Protein AF-A0A401MUW9-F1 (afdb_monomer_lite)

Structure (mmCIF, N/CA/C/O backbone):
data_AF-A0A401MUW9-F1
#
_entry.id   AF-A0A401MUW9-F1
#
loop_
_atom_site.group_PDB
_atom_site.id
_atom_site.type_symbol
_atom_site.label_atom_id
_atom_site.label_alt_id
_atom_site.label_comp_id
_atom_site.label_asym_id
_atom_site.label_entity_id
_atom_site.label_seq_id
_atom_site.pdbx_PDB_ins_code
_atom_site.Cartn_x
_atom_site.Cartn_y
_atom_site.Cartn_z
_atom_site.occupancy
_atom_site.B_iso_or_equiv
_atom_site.auth_seq_id
_atom_site.auth_comp_id
_atom_site.auth_asym_id
_atom_site.auth_atom_id
_atom_site.pdbx_PDB_model_num
ATOM 1 N N . MET A 1 1 ? -13.213 27.080 15.015 1.00 78.12 1 MET A N 1
ATOM 2 C CA . MET A 1 1 ? -12.279 27.519 13.947 1.00 78.12 1 MET A CA 1
ATOM 3 C C . MET A 1 1 ? -11.164 28.411 14.492 1.00 78.12 1 MET A C 1
ATOM 5 O O . MET A 1 1 ? -10.011 28.018 14.414 1.00 78.12 1 MET A O 1
ATOM 9 N N . PHE A 1 2 ? -11.459 29.564 15.092 1.00 91.19 2 PHE A N 1
ATOM 10 C CA . PHE A 1 2 ? -10.460 30.395 15.781 1.00 91.19 2 PHE A CA 1
ATOM 11 C C . PHE A 1 2 ? -10.644 30.287 17.308 1.00 91.19 2 PHE A C 1
ATOM 13 O O . PHE A 1 2 ? -11.798 30.222 17.733 1.00 91.19 2 PHE A O 1
ATOM 20 N N . PRO A 1 3 ? -9.576 30.243 18.133 1.00 92.38 3 PRO A N 1
ATOM 21 C CA . PRO A 1 3 ? -8.149 30.275 17.774 1.00 92.38 3 PRO A CA 1
ATOM 22 C C . PRO A 1 3 ? -7.501 28.888 17.607 1.00 92.38 3 PRO A C 1
ATOM 24 O O . PRO A 1 3 ? -6.489 28.762 16.923 1.00 92.38 3 PRO A O 1
ATOM 27 N N . GLN A 1 4 ? -8.088 27.844 18.196 1.00 94.56 4 GLN A N 1
ATOM 28 C CA . GLN A 1 4 ? -7.437 26.539 18.355 1.00 94.56 4 GLN A CA 1
ATOM 29 C C . GLN A 1 4 ? -7.123 25.845 17.022 1.00 94.56 4 GLN A C 1
ATOM 31 O O . GLN A 1 4 ? -5.982 25.467 16.783 1.00 94.56 4 GLN A O 1
ATOM 36 N N . PHE A 1 5 ? -8.104 25.718 16.123 1.00 96.12 5 PHE A N 1
ATOM 37 C CA . PHE A 1 5 ? -7.905 24.996 14.860 1.00 96.12 5 PHE A CA 1
ATOM 38 C C . PHE A 1 5 ? -6.935 25.719 13.915 1.00 96.12 5 PHE A C 1
ATOM 40 O O . PHE A 1 5 ? -6.114 25.069 13.270 1.00 96.12 5 PHE A O 1
ATOM 47 N N . VAL A 1 6 ? -6.981 27.057 13.869 1.00 97.06 6 VAL A N 1
ATOM 48 C CA . VAL A 1 6 ? -6.007 27.866 13.116 1.00 97.06 6 VAL A CA 1
ATOM 49 C C . VAL A 1 6 ? -4.596 27.656 13.661 1.00 97.06 6 VAL A C 1
ATOM 51 O O . VAL A 1 6 ? -3.682 27.420 12.873 1.00 97.06 6 VAL A O 1
ATOM 54 N N . ALA A 1 7 ? -4.414 27.692 14.984 1.00 96.69 7 ALA A N 1
ATOM 55 C CA . ALA A 1 7 ? -3.114 27.450 15.603 1.00 96.69 7 ALA A CA 1
ATOM 56 C C . ALA A 1 7 ? -2.583 26.040 15.290 1.00 96.69 7 ALA A C 1
ATOM 58 O O . ALA A 1 7 ? -1.458 25.912 14.811 1.00 96.69 7 ALA A O 1
ATOM 59 N N . SER A 1 8 ? -3.398 24.993 15.471 1.00 96.56 8 SER A N 1
ATOM 60 C CA . SER A 1 8 ? -3.000 23.609 15.177 1.00 96.56 8 SER A CA 1
ATOM 61 C C . SER A 1 8 ? -2.688 23.384 13.695 1.00 96.56 8 SER A C 1
ATOM 63 O O . SER A 1 8 ? -1.662 22.791 13.372 1.00 96.56 8 SER A O 1
ATOM 65 N N . SER A 1 9 ? -3.525 23.895 12.787 1.00 97.12 9 SER A N 1
ATOM 66 C CA . SER A 1 9 ? -3.329 23.727 11.339 1.00 97.12 9 SER A CA 1
ATOM 67 C C . SER A 1 9 ? -2.109 24.495 10.835 1.00 97.12 9 SER A C 1
ATOM 69 O O . SER A 1 9 ? -1.348 23.982 10.019 1.00 97.12 9 SER A O 1
ATOM 71 N N . SER A 1 10 ? -1.883 25.708 11.350 1.00 97.06 10 SER A N 1
ATOM 72 C CA . SER A 1 10 ? -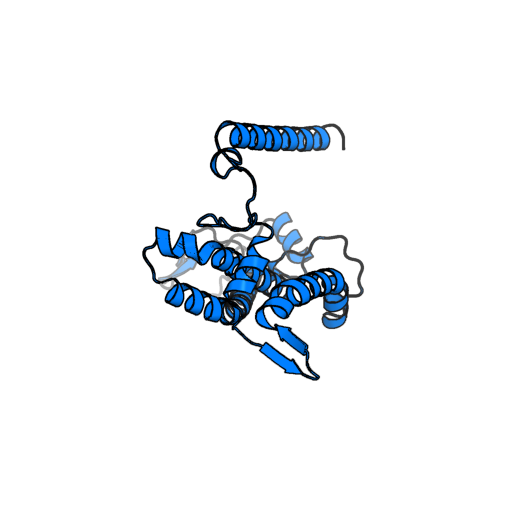0.703 26.509 10.997 1.00 97.06 10 SER A CA 1
ATOM 73 C C . SER A 1 10 ? 0.570 25.884 11.563 1.00 97.06 10 SER A C 1
ATOM 75 O O . SER A 1 10 ? 1.581 25.815 10.871 1.00 97.06 10 SER A O 1
ATOM 77 N N . GLY A 1 11 ? 0.517 25.370 12.797 1.00 97.50 11 GLY A N 1
ATOM 78 C CA . GLY A 1 11 ? 1.605 24.595 13.391 1.00 97.50 11 GLY A CA 1
ATOM 79 C C . GLY A 1 11 ? 1.963 23.376 12.541 1.00 97.50 11 GLY A C 1
ATOM 80 O O . GLY A 1 11 ? 3.127 23.208 12.185 1.00 97.50 11 GLY A O 1
ATOM 81 N N . LEU A 1 12 ? 0.967 22.578 12.137 1.00 97.88 12 LEU A N 1
ATOM 82 C CA . LEU A 1 12 ? 1.173 21.438 11.240 1.00 97.88 12 LEU A CA 1
ATOM 83 C C . LEU A 1 12 ? 1.783 21.868 9.899 1.00 97.88 12 LEU A C 1
ATOM 85 O O . LEU A 1 12 ? 2.725 21.232 9.432 1.00 97.88 12 LEU A O 1
ATOM 89 N N . PHE A 1 13 ? 1.304 22.965 9.307 1.00 98.38 13 PHE A N 1
ATOM 90 C CA . PHE A 1 13 ? 1.874 23.521 8.078 1.00 98.38 13 PHE A CA 1
ATOM 91 C C . PHE A 1 13 ? 3.366 23.843 8.230 1.00 98.38 13 PHE A C 1
ATOM 93 O O . PHE A 1 13 ? 4.168 23.412 7.403 1.00 98.38 13 PHE A O 1
ATOM 100 N N . PHE A 1 14 ? 3.761 24.551 9.294 1.00 98.56 14 PHE A N 1
ATOM 101 C CA . PHE A 1 14 ? 5.168 24.888 9.523 1.00 98.56 14 PHE A CA 1
ATOM 102 C C . PHE A 1 14 ? 6.029 23.661 9.822 1.00 98.56 14 PHE A C 1
ATOM 104 O O . PHE A 1 14 ? 7.182 23.622 9.399 1.00 98.56 14 PHE A O 1
ATOM 111 N N . ILE A 1 15 ? 5.479 22.644 10.492 1.00 98.56 15 ILE A N 1
ATOM 112 C CA . ILE A 1 15 ? 6.168 21.366 10.703 1.00 98.56 15 ILE A CA 1
ATOM 113 C C . ILE A 1 15 ? 6.426 20.679 9.358 1.00 98.56 15 ILE A C 1
ATOM 115 O O . ILE A 1 15 ? 7.570 20.333 9.068 1.00 98.56 15 ILE A O 1
ATOM 119 N N . VAL A 1 16 ? 5.403 20.527 8.508 1.00 98.50 16 VAL A N 1
ATOM 120 C CA . VAL A 1 16 ? 5.556 19.909 7.180 1.00 98.50 16 VAL A CA 1
ATOM 121 C C . VAL A 1 16 ? 6.541 20.709 6.325 1.00 98.50 16 VAL A C 1
ATOM 123 O O . VAL A 1 16 ? 7.458 20.129 5.748 1.00 98.50 16 VAL A O 1
ATOM 126 N N . LEU A 1 17 ? 6.418 22.039 6.292 1.00 98.56 17 LEU A N 1
ATOM 127 C CA . LEU A 1 17 ? 7.340 22.919 5.570 1.00 98.56 17 LEU A CA 1
ATOM 128 C C . LEU A 1 17 ? 8.781 22.772 6.073 1.00 98.56 17 LEU A C 1
ATOM 130 O O . LEU A 1 17 ? 9.705 22.681 5.266 1.00 98.56 17 LEU A O 1
ATOM 134 N N . GLY A 1 18 ? 8.976 22.743 7.391 1.00 98.50 18 GLY A N 1
ATOM 135 C CA . GLY A 1 18 ? 10.283 22.565 8.013 1.00 98.50 18 GLY A CA 1
ATOM 136 C C . GLY A 1 18 ? 10.916 21.229 7.630 1.00 98.50 18 GLY A C 1
ATOM 137 O O . GLY A 1 18 ? 12.068 21.204 7.201 1.00 98.50 18 GLY A O 1
ATOM 138 N N . VAL A 1 19 ? 10.150 20.134 7.697 1.00 98.44 19 VAL A N 1
ATOM 139 C CA . VAL A 1 19 ? 10.605 18.795 7.284 1.00 98.44 19 VAL A CA 1
ATOM 140 C C . VAL A 1 19 ? 10.960 18.767 5.797 1.00 98.44 19 VAL A C 1
ATOM 142 O O . VAL A 1 19 ? 12.036 18.292 5.442 1.00 98.44 19 VAL A O 1
ATOM 145 N N . LEU A 1 20 ? 10.108 19.315 4.924 1.00 98.00 20 LEU A N 1
ATOM 146 C CA . LEU A 1 20 ? 10.374 19.366 3.483 1.00 98.00 20 LEU A CA 1
ATOM 147 C C . LEU A 1 20 ? 11.610 20.211 3.156 1.00 98.00 20 LEU A C 1
ATOM 149 O O . LEU A 1 20 ? 12.421 19.807 2.329 1.00 98.00 20 LEU A O 1
ATOM 153 N N . THR A 1 21 ? 11.786 21.350 3.829 1.00 97.88 21 THR A N 1
ATOM 154 C CA . THR A 1 21 ? 12.954 22.226 3.650 1.00 97.88 21 THR A CA 1
ATOM 155 C C . THR A 1 21 ? 14.237 21.533 4.106 1.00 97.88 21 THR A C 1
ATOM 157 O O . THR A 1 21 ? 15.243 21.579 3.401 1.00 97.88 21 THR A O 1
ATOM 160 N N . LEU A 1 22 ? 14.201 20.847 5.255 1.00 98.06 22 LEU A N 1
ATOM 161 C CA . LEU A 1 22 ? 15.328 20.063 5.758 1.00 98.06 22 LEU A CA 1
ATOM 162 C C . LEU A 1 22 ? 15.705 18.949 4.772 1.00 98.06 22 LEU A C 1
ATOM 164 O O . LEU A 1 22 ? 16.874 18.818 4.415 1.00 98.06 22 LEU A O 1
ATOM 168 N N . LEU A 1 23 ? 14.724 18.174 4.299 1.00 97.38 23 LEU A N 1
ATOM 169 C CA . LEU A 1 23 ? 14.956 17.103 3.330 1.00 97.38 23 LEU A CA 1
ATOM 170 C C . LEU A 1 23 ? 15.498 17.647 2.005 1.00 97.38 23 LEU A C 1
ATOM 172 O O . LEU A 1 23 ? 16.450 17.081 1.482 1.00 97.38 23 LEU A O 1
ATOM 176 N N . ALA A 1 24 ? 14.966 18.765 1.504 1.00 96.00 24 ALA A N 1
ATOM 177 C CA . ALA A 1 24 ? 15.455 19.403 0.281 1.00 96.00 24 ALA A CA 1
ATOM 178 C C . ALA A 1 24 ? 16.895 19.932 0.410 1.00 96.00 24 ALA A C 1
ATOM 180 O O . ALA A 1 24 ? 17.619 19.979 -0.582 1.00 96.00 24 ALA A O 1
ATOM 181 N N . GLY A 1 25 ? 17.312 20.336 1.617 1.00 95.69 25 GLY A N 1
ATOM 182 C CA . GLY A 1 25 ? 18.670 20.808 1.889 1.00 95.69 25 GLY A CA 1
ATOM 183 C C . GLY A 1 25 ? 19.690 19.693 2.150 1.00 95.69 25 GLY A C 1
ATOM 184 O O . GLY A 1 25 ? 20.854 19.846 1.790 1.00 95.69 25 GLY A O 1
ATOM 185 N N . VAL A 1 26 ? 19.276 18.587 2.782 1.00 97.50 26 VAL A N 1
ATOM 186 C CA . VAL A 1 26 ? 20.182 17.505 3.220 1.00 97.50 26 VAL A CA 1
ATOM 187 C C . VAL A 1 26 ? 20.217 16.329 2.240 1.00 97.50 26 VAL A C 1
ATOM 189 O O . VAL A 1 26 ? 21.267 15.712 2.069 1.00 97.50 26 VAL A O 1
ATOM 192 N N . ALA A 1 27 ? 19.095 16.000 1.595 1.00 95.25 27 ALA A N 1
ATOM 193 C CA . ALA A 1 27 ? 18.984 14.861 0.691 1.00 95.25 27 ALA A CA 1
ATOM 194 C C . ALA A 1 27 ? 18.929 15.316 -0.773 1.00 95.25 27 ALA A C 1
ATOM 196 O O . ALA A 1 27 ? 18.056 16.075 -1.190 1.00 95.25 27 ALA A O 1
ATOM 197 N N . GLN A 1 28 ? 19.847 14.801 -1.587 1.00 93.88 28 GLN A N 1
ATOM 198 C CA . GLN A 1 28 ? 19.825 15.011 -3.031 1.00 93.88 28 GLN A CA 1
ATOM 199 C C . GLN A 1 28 ? 18.737 14.135 -3.671 1.00 93.88 28 GLN A C 1
ATOM 201 O O . GLN A 1 28 ? 18.814 12.913 -3.587 1.00 93.88 28 GLN A O 1
ATOM 206 N N . ILE A 1 29 ? 17.744 14.754 -4.322 1.00 90.88 29 ILE A N 1
ATOM 207 C CA . ILE A 1 29 ? 16.580 14.043 -4.887 1.00 90.88 29 ILE A CA 1
ATOM 208 C C . ILE A 1 29 ? 16.830 13.609 -6.338 1.00 90.88 29 ILE A C 1
ATOM 210 O O . ILE A 1 29 ? 16.873 12.419 -6.623 1.00 90.88 29 ILE A O 1
ATOM 214 N N . ASN A 1 30 ? 17.014 14.561 -7.259 1.00 91.56 30 ASN A N 1
ATOM 215 C CA . ASN A 1 30 ? 17.172 14.270 -8.688 1.00 91.56 30 ASN A CA 1
ATOM 216 C C . ASN A 1 30 ? 18.405 14.986 -9.268 1.00 91.56 30 ASN A C 1
ATOM 218 O O . ASN A 1 30 ? 18.295 16.124 -9.738 1.00 91.56 30 ASN A O 1
ATOM 222 N N . PRO A 1 31 ? 19.595 14.358 -9.223 1.00 92.00 31 PRO A N 1
ATOM 223 C CA . PRO A 1 31 ? 20.823 14.959 -9.728 1.00 92.00 31 PRO A CA 1
ATOM 224 C C . PRO A 1 31 ? 20.915 14.894 -11.252 1.00 92.00 31 PRO A C 1
ATOM 226 O O . PRO A 1 31 ? 21.742 14.175 -11.809 1.00 92.00 31 PRO A O 1
ATOM 229 N N . ILE A 1 32 ? 20.097 15.689 -11.944 1.00 91.50 32 ILE A N 1
ATOM 230 C CA . ILE A 1 32 ? 20.013 15.694 -13.415 1.00 91.50 32 ILE A CA 1
ATOM 231 C C . ILE A 1 32 ? 21.358 15.950 -14.114 1.00 91.50 32 ILE A C 1
ATOM 233 O O . ILE A 1 32 ? 21.599 15.466 -15.218 1.00 91.50 32 ILE A O 1
ATOM 237 N N . TRP A 1 33 ? 22.271 16.655 -13.445 1.00 92.44 33 TRP A N 1
ATOM 238 C CA . TRP A 1 33 ? 23.626 16.910 -13.932 1.00 92.44 33 TRP A CA 1
ATOM 239 C C . TRP A 1 33 ? 24.505 15.652 -13.994 1.00 92.44 33 TRP A C 1
ATOM 241 O O . TRP A 1 33 ? 25.451 15.627 -14.775 1.00 92.44 33 TRP A O 1
ATOM 251 N N . ALA A 1 34 ? 24.206 14.611 -13.208 1.00 91.19 34 ALA A N 1
ATOM 252 C CA . ALA A 1 34 ? 24.936 13.343 -13.232 1.00 91.19 34 ALA A CA 1
ATOM 253 C C . ALA A 1 34 ? 24.541 12.451 -14.424 1.00 91.19 34 ALA A C 1
ATOM 255 O O . ALA A 1 34 ? 25.341 11.622 -14.850 1.00 91.19 34 ALA A O 1
ATOM 256 N N . TYR A 1 35 ? 23.328 12.622 -14.965 1.00 87.88 35 TYR A N 1
ATOM 257 C CA . TYR A 1 35 ? 22.811 11.823 -16.086 1.00 87.88 35 TYR A CA 1
ATOM 258 C C . TYR A 1 35 ? 23.121 12.443 -17.456 1.00 87.88 35 TYR A C 1
ATOM 260 O O . TYR A 1 35 ? 23.288 11.719 -18.435 1.00 87.88 35 TYR A O 1
ATOM 268 N N . GLY A 1 36 ? 23.228 13.774 -17.527 1.00 89.38 36 GLY A N 1
ATOM 269 C CA . GLY A 1 36 ? 23.443 14.496 -18.781 1.00 89.38 36 GLY A CA 1
ATOM 270 C C . GLY A 1 36 ? 22.173 14.622 -19.641 1.00 89.38 36 GLY A C 1
ATOM 271 O O . GLY A 1 36 ? 21.079 14.255 -19.210 1.00 89.38 36 GLY A O 1
ATOM 272 N N . PRO A 1 37 ? 22.283 15.200 -20.851 1.00 92.88 37 PRO A N 1
ATOM 273 C CA . PRO A 1 37 ? 21.145 15.355 -21.751 1.00 92.88 37 PRO A CA 1
ATOM 274 C C . PRO A 1 37 ? 20.668 14.002 -22.293 1.00 92.88 37 PRO A C 1
ATOM 276 O O . PRO A 1 37 ? 21.471 13.106 -22.555 1.00 92.88 37 PRO A O 1
ATOM 279 N N . TYR A 1 38 ? 19.358 13.886 -22.521 1.00 92.81 38 TYR A N 1
ATOM 280 C CA . TYR A 1 38 ? 18.760 12.688 -23.106 1.00 92.81 38 TYR A CA 1
ATOM 281 C C . TYR A 1 38 ? 19.358 12.371 -24.481 1.00 92.81 38 TYR A C 1
ATOM 283 O O . TYR A 1 38 ? 19.462 13.235 -25.356 1.00 92.81 38 TYR A O 1
ATOM 291 N N . ARG A 1 39 ? 19.701 11.098 -24.670 1.00 93.19 39 ARG A N 1
ATOM 292 C CA . ARG A 1 39 ? 20.217 10.526 -25.910 1.00 93.19 39 ARG A CA 1
ATOM 293 C C . ARG A 1 39 ? 19.573 9.165 -26.130 1.00 93.19 39 ARG A C 1
ATOM 295 O O . ARG A 1 39 ? 19.634 8.317 -25.250 1.00 93.19 39 ARG A O 1
ATOM 302 N N . ALA A 1 40 ? 18.987 8.946 -27.304 1.00 94.56 40 ALA A N 1
ATOM 303 C CA . ALA A 1 40 ? 18.281 7.699 -27.612 1.00 94.56 40 ALA A CA 1
ATOM 304 C C . ALA A 1 40 ? 19.207 6.466 -27.696 1.00 94.56 40 ALA A C 1
ATOM 306 O O . ALA A 1 40 ? 18.729 5.338 -27.642 1.00 94.56 40 ALA A O 1
ATOM 307 N N . ASP A 1 41 ? 20.518 6.675 -27.832 1.00 94.44 41 ASP A N 1
ATOM 308 C CA . ASP A 1 41 ? 21.542 5.632 -27.916 1.00 94.44 41 ASP A CA 1
ATOM 309 C C . ASP A 1 41 ? 22.217 5.305 -26.570 1.00 94.44 41 ASP A C 1
ATOM 311 O O . ASP A 1 41 ? 23.105 4.454 -26.524 1.00 94.44 41 ASP A O 1
ATOM 315 N N . VAL A 1 42 ? 21.820 5.962 -25.472 1.00 91.12 42 VAL A N 1
ATOM 316 C CA . VAL A 1 42 ? 22.442 5.803 -24.146 1.00 91.12 42 VAL A CA 1
ATOM 317 C C . VAL A 1 42 ? 21.374 5.560 -23.079 1.00 91.12 42 VAL A C 1
ATOM 319 O O . VAL A 1 42 ? 20.371 6.264 -23.023 1.00 91.12 42 VAL A O 1
ATOM 322 N N . VAL A 1 43 ? 21.613 4.590 -22.192 1.00 88.00 43 VAL A N 1
ATOM 323 C CA . VAL A 1 43 ? 20.739 4.283 -21.046 1.00 88.00 43 VAL A CA 1
ATOM 324 C C . VAL A 1 43 ? 21.532 4.276 -19.741 1.00 88.00 43 VAL A C 1
ATOM 326 O O . VAL A 1 43 ? 22.709 3.914 -19.723 1.00 88.00 43 VAL A O 1
ATOM 329 N N . SER A 1 44 ? 20.887 4.670 -18.644 1.00 84.94 44 SER A N 1
ATOM 330 C CA . SER A 1 44 ? 21.450 4.573 -17.297 1.00 84.94 44 SER A CA 1
ATOM 331 C C . SER A 1 44 ? 21.071 3.250 -16.626 1.00 84.94 44 SER A C 1
ATOM 333 O O . SER A 1 44 ? 20.056 2.627 -16.937 1.00 84.94 44 SER A O 1
ATOM 335 N N . THR A 1 45 ? 21.889 2.819 -15.669 1.00 79.69 45 THR A N 1
ATOM 336 C CA . THR A 1 45 ? 21.537 1.732 -14.747 1.00 79.69 45 THR A CA 1
ATOM 337 C C . THR A 1 45 ? 20.543 2.235 -13.702 1.00 79.69 45 THR A C 1
ATOM 339 O O . THR A 1 45 ? 20.721 3.344 -13.198 1.00 79.69 45 THR A O 1
ATOM 342 N N . GLY A 1 46 ? 19.542 1.430 -13.332 1.00 78.19 46 GLY A N 1
ATOM 343 C CA . GLY A 1 46 ? 18.533 1.842 -12.349 1.00 78.19 46 GLY A CA 1
ATOM 344 C C . GLY A 1 46 ? 17.552 2.887 -12.881 1.00 78.19 46 GLY A C 1
ATOM 345 O O . GLY A 1 46 ? 17.067 3.713 -12.114 1.00 78.19 46 GLY A O 1
ATOM 346 N N . SER A 1 47 ? 17.281 2.891 -14.191 1.00 82.94 47 SER A N 1
ATOM 347 C CA . SER A 1 47 ? 16.252 3.752 -14.775 1.00 82.94 47 SER A CA 1
ATOM 348 C C . SER A 1 47 ? 14.873 3.267 -14.319 1.00 82.94 47 SER A C 1
ATOM 350 O O . SER A 1 47 ? 14.371 2.244 -14.780 1.00 82.94 47 SER A O 1
ATOM 352 N N . GLN A 1 48 ? 14.307 3.971 -13.344 1.00 88.81 48 GLN A N 1
ATOM 353 C CA . GLN A 1 48 ? 13.000 3.709 -12.750 1.00 88.81 48 GLN A CA 1
ATOM 354 C C . GLN A 1 48 ? 12.266 5.046 -12.601 1.00 88.81 48 GLN A C 1
ATOM 356 O O . GLN A 1 48 ? 12.920 6.077 -12.411 1.00 88.81 48 GLN A O 1
ATOM 361 N N . PRO A 1 49 ? 10.929 5.066 -12.694 1.00 91.38 49 PRO A N 1
ATOM 362 C CA . PRO A 1 49 ? 10.165 6.269 -12.408 1.00 91.38 49 PRO A CA 1
ATOM 363 C C . PRO A 1 49 ? 10.138 6.557 -10.900 1.00 91.38 49 PRO A C 1
ATOM 365 O O . PRO A 1 49 ? 10.515 5.720 -10.077 1.00 91.38 49 PRO A O 1
ATOM 368 N N . ASP A 1 50 ? 9.619 7.727 -10.533 1.00 92.75 50 ASP A N 1
ATOM 369 C CA . ASP A 1 50 ? 9.356 8.048 -9.133 1.00 92.75 50 ASP A CA 1
ATOM 370 C C . ASP A 1 50 ? 8.417 7.018 -8.481 1.00 92.75 50 ASP A C 1
ATOM 372 O O . ASP A 1 50 ? 7.553 6.409 -9.122 1.00 92.75 50 ASP A O 1
ATOM 376 N N . TRP A 1 51 ? 8.543 6.869 -7.161 1.00 91.44 51 TRP A N 1
ATOM 377 C CA . TRP A 1 51 ? 7.868 5.832 -6.373 1.00 91.44 51 TRP A CA 1
ATOM 378 C C . TRP A 1 51 ? 6.336 5.792 -6.534 1.00 91.44 51 TRP A C 1
ATOM 380 O O . TRP A 1 51 ? 5.743 4.727 -6.399 1.00 91.44 51 TRP A O 1
ATOM 390 N N . TYR A 1 52 ? 5.680 6.916 -6.842 1.00 91.12 52 TYR A N 1
ATOM 391 C CA . TYR A 1 52 ? 4.222 6.978 -7.027 1.00 91.12 52 TYR A CA 1
ATOM 392 C C . TYR A 1 52 ? 3.755 6.414 -8.384 1.00 91.12 52 TYR A C 1
ATOM 394 O O . TYR A 1 52 ? 2.585 6.069 -8.536 1.00 91.12 52 TYR A O 1
ATOM 402 N N . VAL A 1 53 ? 4.660 6.270 -9.360 1.00 92.50 53 VAL A N 1
ATOM 403 C CA . VAL A 1 53 ? 4.418 5.586 -10.649 1.00 92.50 53 VAL A CA 1
ATOM 404 C C . VAL A 1 53 ? 5.127 4.224 -10.702 1.00 92.50 53 VAL A C 1
ATOM 406 O O . VAL A 1 53 ? 4.850 3.410 -11.580 1.00 92.50 53 VAL A O 1
ATOM 409 N N . GLY A 1 54 ? 6.000 3.925 -9.734 1.00 92.94 54 GLY A N 1
ATOM 410 C CA . GLY A 1 54 ? 6.814 2.705 -9.682 1.00 92.94 54 GLY A CA 1
ATOM 411 C C . GLY A 1 54 ? 6.034 1.390 -9.770 1.00 92.94 54 GLY A C 1
ATOM 412 O O . GLY A 1 54 ? 6.562 0.399 -10.269 1.00 92.94 54 GLY A O 1
ATOM 413 N N . PHE A 1 55 ? 4.760 1.371 -9.369 1.00 94.25 55 PHE A N 1
ATOM 414 C CA . PHE A 1 55 ? 3.914 0.186 -9.522 1.00 94.25 55 PHE A CA 1
ATOM 415 C C . PHE A 1 55 ? 3.672 -0.197 -10.998 1.00 94.25 55 PHE A C 1
ATOM 417 O O . PHE A 1 55 ? 3.582 -1.386 -11.309 1.00 94.25 55 PHE A O 1
ATOM 424 N N . LEU A 1 56 ? 3.608 0.781 -11.915 1.00 94.75 56 LEU A N 1
ATOM 425 C CA . LEU A 1 56 ? 3.480 0.515 -13.353 1.00 94.75 56 LEU A CA 1
ATOM 426 C C . LEU A 1 56 ? 4.752 -0.137 -13.890 1.00 94.75 56 LEU A C 1
ATOM 428 O O . LEU A 1 56 ? 4.674 -1.153 -14.580 1.00 94.75 56 LEU A O 1
ATOM 432 N N . GLU A 1 57 ? 5.916 0.383 -13.503 1.00 94.75 57 GLU A N 1
ATOM 433 C CA . GLU A 1 57 ? 7.211 -0.203 -13.859 1.00 94.75 57 GLU A CA 1
ATOM 434 C C . GLU A 1 57 ? 7.333 -1.640 -13.337 1.00 94.75 57 GLU A C 1
ATOM 436 O O . GLU A 1 57 ? 7.685 -2.557 -14.078 1.00 94.75 57 GLU A O 1
ATOM 441 N N . GLY A 1 58 ? 6.954 -1.878 -12.080 1.00 95.25 58 GLY A N 1
ATOM 442 C CA . GLY A 1 58 ? 6.922 -3.228 -11.530 1.00 95.25 58 GLY A CA 1
ATOM 443 C C . GLY A 1 58 ? 5.993 -4.157 -12.295 1.00 95.25 58 GLY A C 1
ATOM 444 O O . GLY A 1 58 ? 6.363 -5.289 -12.594 1.00 95.25 58 GLY A O 1
ATOM 445 N N . SER A 1 59 ? 4.810 -3.683 -12.682 1.00 95.62 59 SER A N 1
ATOM 446 C CA . SER A 1 59 ? 3.884 -4.497 -13.468 1.00 95.62 59 SER A CA 1
ATOM 447 C C . SER A 1 59 ? 4.453 -4.868 -14.845 1.00 95.62 59 SER A C 1
ATOM 449 O O . SER A 1 59 ? 4.364 -6.033 -15.228 1.00 95.62 59 SER A O 1
ATOM 451 N N . LEU A 1 60 ? 5.139 -3.946 -15.534 1.00 95.00 60 LEU A N 1
ATOM 452 C CA . LEU A 1 60 ? 5.844 -4.222 -16.795 1.00 95.00 60 LEU A CA 1
ATOM 453 C C . LEU A 1 60 ? 6.930 -5.293 -16.629 1.00 95.00 60 LEU A C 1
ATOM 455 O O . LEU A 1 60 ? 7.081 -6.161 -17.486 1.00 95.00 60 LEU A O 1
ATOM 459 N N . ARG A 1 61 ? 7.654 -5.279 -15.504 1.00 94.12 61 ARG A N 1
ATOM 460 C CA . ARG A 1 61 ? 8.697 -6.273 -15.196 1.00 94.12 61 ARG A CA 1
ATOM 461 C C . ARG A 1 61 ? 8.132 -7.654 -14.862 1.00 94.12 61 ARG A C 1
ATOM 463 O O . ARG A 1 61 ? 8.791 -8.667 -15.102 1.00 94.12 61 ARG A O 1
ATOM 470 N N . LEU A 1 62 ? 6.934 -7.716 -14.280 1.00 95.50 62 LEU A N 1
ATOM 471 C CA . LEU A 1 62 ? 6.331 -8.975 -13.844 1.00 95.50 62 LEU A CA 1
ATOM 472 C C . LEU A 1 62 ? 5.490 -9.650 -14.926 1.00 95.50 62 LEU A C 1
ATOM 474 O O . LEU A 1 62 ? 5.428 -10.881 -14.930 1.00 95.50 62 LEU A O 1
ATOM 478 N N . VAL A 1 63 ? 4.869 -8.914 -15.847 1.00 94.69 63 VAL A N 1
ATOM 479 C CA . VAL A 1 63 ? 4.039 -9.530 -16.891 1.00 94.69 63 VAL A CA 1
ATOM 480 C C . VAL A 1 63 ? 4.911 -10.393 -17.827 1.00 94.69 63 VAL A C 1
ATOM 482 O O . VAL A 1 63 ? 6.002 -9.978 -18.223 1.00 94.69 63 VAL A O 1
ATOM 485 N N . PRO A 1 64 ? 4.507 -11.637 -18.152 1.00 92.00 64 PRO A N 1
ATOM 486 C CA . PRO A 1 64 ? 5.247 -12.470 -19.100 1.00 92.00 64 PRO A CA 1
ATOM 487 C C . PRO A 1 64 ? 5.240 -11.883 -20.524 1.00 92.00 64 PRO A C 1
ATOM 489 O O . PRO A 1 64 ? 4.362 -11.087 -20.850 1.00 92.00 64 PRO A O 1
ATOM 492 N N . PRO A 1 65 ? 6.169 -12.297 -21.407 1.00 92.56 65 PRO A N 1
ATOM 493 C CA . PRO A 1 65 ? 6.264 -11.797 -22.781 1.00 92.56 65 PRO A CA 1
ATOM 494 C C . PRO A 1 65 ? 5.166 -12.398 -23.679 1.00 92.56 65 PRO A C 1
ATOM 496 O O . PRO A 1 65 ? 5.432 -13.186 -24.582 1.00 92.56 65 PRO A O 1
ATOM 499 N N . TRP A 1 66 ? 3.906 -12.090 -23.377 1.00 94.69 66 TRP A N 1
ATOM 500 C CA . TRP A 1 66 ? 2.749 -12.530 -24.144 1.00 94.69 66 TRP A CA 1
ATOM 501 C C . TRP A 1 66 ? 2.499 -11.591 -25.318 1.00 94.69 66 TRP A C 1
ATOM 503 O O . TRP A 1 66 ? 2.281 -10.392 -25.139 1.00 94.69 66 TRP A O 1
ATOM 513 N N . GLU A 1 67 ? 2.475 -12.158 -26.517 1.00 95.00 67 GLU A N 1
ATOM 514 C CA . GLU A 1 67 ? 2.200 -11.443 -27.757 1.00 95.00 67 GLU A CA 1
ATOM 515 C C . GLU A 1 67 ? 1.312 -12.306 -28.652 1.00 95.00 67 GLU A C 1
ATOM 517 O O . GLU A 1 67 ? 1.438 -13.532 -28.680 1.00 95.00 67 GLU A O 1
ATOM 522 N N . THR A 1 68 ? 0.397 -11.674 -29.384 1.00 96.12 68 THR A N 1
ATOM 523 C CA . THR A 1 68 ? -0.455 -12.366 -30.358 1.00 96.12 68 THR A CA 1
ATOM 524 C C . THR A 1 68 ? -0.461 -11.615 -31.679 1.00 96.12 68 THR A C 1
ATOM 526 O O . THR A 1 68 ? -0.790 -10.429 -31.708 1.00 96.12 68 THR A O 1
ATOM 529 N N . ALA A 1 69 ? -0.144 -12.307 -32.773 1.00 95.75 69 ALA A N 1
ATOM 530 C CA . ALA A 1 69 ? -0.268 -11.769 -34.123 1.00 95.75 69 ALA A CA 1
ATOM 531 C C . ALA A 1 69 ? -1.665 -12.073 -34.687 1.00 95.75 69 ALA A C 1
ATOM 533 O O . ALA A 1 69 ? -2.076 -13.231 -34.746 1.00 95.75 69 ALA A O 1
ATOM 534 N N . VAL A 1 70 ? -2.398 -11.041 -35.105 1.00 95.00 70 VAL A N 1
ATOM 535 C CA . VAL A 1 70 ? -3.752 -11.149 -35.662 1.00 95.00 70 VAL A CA 1
ATOM 536 C C . VAL A 1 70 ? -3.940 -10.141 -36.795 1.00 95.00 70 VAL A C 1
ATOM 538 O O . VAL A 1 70 ? -3.578 -8.977 -36.664 1.00 95.00 70 VAL A O 1
ATOM 541 N N . ALA A 1 71 ? -4.492 -10.588 -37.927 1.00 92.50 71 ALA A N 1
ATOM 542 C CA . ALA A 1 71 ? -4.799 -9.739 -39.088 1.00 92.50 71 ALA A CA 1
ATOM 543 C C . ALA A 1 71 ? -3.624 -8.860 -39.588 1.00 92.50 71 ALA A C 1
ATOM 545 O O . ALA A 1 71 ? -3.831 -7.737 -40.031 1.00 92.50 71 ALA A O 1
ATOM 546 N N . GLY A 1 72 ? -2.383 -9.357 -39.509 1.00 93.81 72 GLY A N 1
ATOM 547 C CA . GLY A 1 72 ? -1.184 -8.604 -39.909 1.00 93.81 72 GLY A CA 1
ATOM 548 C C . GLY A 1 72 ? -0.676 -7.594 -38.870 1.00 93.81 72 GLY A C 1
ATOM 549 O O . GLY A 1 72 ? 0.301 -6.899 -39.136 1.00 93.81 72 GLY A O 1
ATOM 550 N N . HIS A 1 73 ? -1.291 -7.536 -37.686 1.00 94.19 73 HIS A N 1
ATOM 551 C CA . HIS A 1 73 ? -0.888 -6.686 -36.567 1.00 94.19 73 HIS A CA 1
ATOM 552 C C . HIS A 1 73 ? -0.429 -7.523 -35.366 1.00 94.19 73 HIS A C 1
ATOM 554 O O . HIS A 1 73 ? -0.937 -8.619 -35.130 1.00 94.19 73 HIS A O 1
ATOM 560 N N . THR A 1 74 ? 0.505 -6.989 -34.577 1.00 95.06 74 THR A N 1
ATOM 561 C CA . THR A 1 74 ? 0.961 -7.608 -33.323 1.00 95.06 74 THR A CA 1
ATOM 562 C C . THR A 1 74 ? 0.333 -6.897 -32.135 1.00 95.06 74 THR A C 1
ATOM 564 O O . THR A 1 74 ? 0.482 -5.686 -31.980 1.00 95.06 74 THR A O 1
ATOM 567 N N . VAL A 1 75 ? -0.342 -7.655 -31.274 1.00 94.62 75 VAL A N 1
ATOM 568 C CA . VAL A 1 75 ? -0.830 -7.178 -29.978 1.00 94.62 75 VAL A CA 1
ATOM 569 C C . VAL A 1 75 ? 0.176 -7.582 -28.904 1.00 94.62 75 VAL A C 1
ATOM 571 O O . VAL A 1 75 ? 0.362 -8.768 -28.631 1.00 94.62 75 VAL A O 1
ATOM 574 N N . MET A 1 76 ? 0.822 -6.579 -28.311 1.00 95.25 76 MET A N 1
ATOM 575 C CA . MET A 1 76 ? 1.819 -6.719 -27.246 1.00 95.25 76 MET A CA 1
ATOM 576 C C . MET A 1 76 ? 1.134 -6.699 -25.874 1.00 95.25 76 MET A C 1
ATOM 578 O O . MET A 1 76 ? 1.008 -5.646 -25.245 1.00 95.25 76 MET A O 1
ATOM 582 N N . TRP A 1 77 ? 0.639 -7.851 -25.409 1.00 95.31 77 TRP A N 1
ATOM 583 C CA . TRP A 1 77 ? -0.061 -7.951 -24.118 1.00 95.31 77 TRP A CA 1
ATOM 584 C C . TRP A 1 77 ? 0.849 -7.617 -22.938 1.00 95.31 77 TRP A C 1
ATOM 586 O O . TRP A 1 77 ? 0.403 -7.005 -21.970 1.00 95.31 77 TRP A O 1
ATOM 596 N N . ASN A 1 78 ? 2.130 -7.959 -23.052 1.00 93.25 78 ASN A N 1
ATOM 597 C CA . ASN A 1 78 ? 3.186 -7.583 -22.114 1.00 93.25 78 ASN A CA 1
ATOM 598 C C . ASN A 1 78 ? 3.301 -6.072 -21.858 1.00 93.25 78 ASN A C 1
ATOM 600 O O . ASN A 1 78 ? 3.726 -5.688 -20.776 1.00 93.25 78 ASN A O 1
ATOM 604 N N . VAL A 1 79 ? 2.898 -5.224 -22.808 1.00 93.56 79 VAL A N 1
ATOM 605 C CA . VAL A 1 79 ? 2.874 -3.761 -22.645 1.00 93.56 79 VAL A CA 1
ATOM 606 C C . VAL A 1 79 ? 1.457 -3.267 -22.366 1.00 93.56 79 VAL A C 1
ATOM 608 O O . VAL A 1 79 ? 1.244 -2.481 -21.446 1.00 93.56 79 VAL A O 1
ATOM 611 N N . LEU A 1 80 ? 0.469 -3.749 -23.123 1.00 94.69 80 LEU A N 1
ATOM 612 C CA . LEU A 1 80 ? -0.914 -3.276 -23.047 1.00 94.69 80 LEU A CA 1
ATOM 613 C C . LEU A 1 80 ? -1.554 -3.530 -21.673 1.00 94.69 80 LEU A C 1
ATOM 615 O O . LEU A 1 80 ? -2.219 -2.643 -21.133 1.00 94.69 80 LEU A O 1
ATOM 619 N N . LEU A 1 81 ? -1.355 -4.726 -21.104 1.00 94.69 81 LEU A N 1
ATOM 620 C CA . LEU A 1 81 ? -1.918 -5.090 -19.801 1.00 94.69 81 LEU A CA 1
ATOM 621 C C . LEU A 1 81 ? -1.404 -4.163 -18.681 1.00 94.69 81 LEU A C 1
ATOM 623 O O . LEU A 1 81 ? -2.234 -3.521 -18.036 1.00 94.69 81 LEU A O 1
ATOM 627 N N . PRO A 1 82 ? -0.084 -4.040 -18.442 1.00 93.62 82 PRO A N 1
ATOM 628 C CA . PRO A 1 82 ? 0.429 -3.212 -17.353 1.00 93.62 82 PRO A CA 1
ATOM 629 C C . PRO A 1 82 ? 0.339 -1.705 -17.624 1.00 93.62 82 PRO A C 1
ATOM 631 O O . PRO A 1 82 ? 0.018 -0.951 -16.713 1.00 93.62 82 PRO A O 1
ATOM 634 N N . ALA A 1 83 ? 0.593 -1.241 -18.853 1.00 91.75 83 ALA A N 1
ATOM 635 C CA . ALA A 1 83 ? 0.684 0.196 -19.128 1.00 91.75 83 ALA A CA 1
ATOM 636 C C . ALA A 1 83 ? -0.683 0.876 -19.294 1.00 91.75 83 ALA A C 1
ATOM 638 O O . ALA A 1 83 ? -0.801 2.073 -19.042 1.00 91.75 83 ALA A O 1
ATOM 639 N N . VAL A 1 84 ? -1.709 0.135 -19.731 1.00 94.75 84 VAL A N 1
ATOM 640 C CA . VAL A 1 84 ? -3.028 0.707 -20.046 1.00 94.75 84 VAL A CA 1
ATOM 641 C C . VAL A 1 84 ? -4.125 0.074 -19.205 1.00 94.75 84 VAL A C 1
ATOM 643 O O . VAL A 1 84 ? -4.841 0.787 -18.503 1.00 94.75 84 VAL A O 1
ATOM 646 N N . LEU A 1 85 ? -4.272 -1.254 -19.247 1.00 96.00 85 LEU A N 1
ATOM 647 C CA . LEU A 1 85 ? -5.414 -1.898 -18.591 1.00 96.00 85 LEU A CA 1
ATOM 648 C C . LEU A 1 85 ? -5.318 -1.854 -17.069 1.00 96.00 85 LEU A C 1
ATOM 650 O O . LEU A 1 85 ? -6.330 -1.623 -16.417 1.00 96.00 85 LEU A O 1
ATOM 654 N N . LEU A 1 86 ? -4.128 -2.043 -16.501 1.00 94.56 86 LEU A N 1
ATOM 655 C CA . LEU A 1 86 ? -3.921 -1.996 -15.057 1.00 94.56 86 LEU A CA 1
ATOM 656 C C . LEU A 1 86 ? -4.271 -0.624 -14.448 1.00 94.56 86 LEU A C 1
ATOM 658 O O . LEU A 1 86 ? -5.098 -0.606 -13.537 1.00 94.56 86 LEU A O 1
ATOM 662 N N . PRO A 1 87 ? -3.721 0.521 -14.909 1.00 94.00 87 PRO A N 1
ATOM 663 C CA . PRO A 1 87 ? -4.104 1.821 -14.362 1.00 94.00 87 PRO A CA 1
ATOM 664 C C . PRO A 1 87 ? -5.578 2.137 -14.625 1.00 94.00 87 PRO A C 1
ATOM 666 O O . PRO A 1 87 ? -6.253 2.646 -13.733 1.00 94.00 87 PRO A O 1
ATOM 669 N N . LEU A 1 88 ? -6.109 1.787 -15.804 1.00 96.69 88 LEU A N 1
ATOM 670 C CA . LEU A 1 88 ? -7.530 1.968 -16.100 1.00 96.69 88 LEU A CA 1
ATOM 671 C C . LEU A 1 88 ? -8.409 1.190 -15.112 1.00 96.69 88 LEU A C 1
ATOM 673 O O . LEU A 1 88 ? -9.356 1.752 -14.569 1.00 96.69 88 LEU A O 1
ATOM 677 N N . ALA A 1 89 ? -8.077 -0.074 -14.846 1.00 95.50 89 ALA A N 1
ATOM 678 C CA . ALA A 1 89 ? -8.780 -0.908 -13.881 1.00 95.50 89 ALA A CA 1
ATOM 679 C C . ALA A 1 89 ? -8.645 -0.364 -12.453 1.00 95.50 89 ALA A C 1
ATOM 681 O O . ALA A 1 89 ? -9.641 -0.308 -11.739 1.00 95.50 89 ALA A O 1
ATOM 682 N N . LEU A 1 90 ? -7.452 0.087 -12.049 1.00 93.56 90 LEU A N 1
ATOM 683 C CA . LEU A 1 90 ? -7.217 0.684 -10.733 1.00 93.56 90 LEU A CA 1
ATOM 684 C C . LEU A 1 90 ? -8.130 1.892 -10.498 1.00 93.56 90 LEU A C 1
ATOM 686 O O . LEU A 1 90 ? -8.845 1.934 -9.499 1.00 93.56 90 LEU A O 1
ATOM 690 N N . PHE A 1 91 ? -8.139 2.856 -11.423 1.00 94.81 91 PHE A N 1
ATOM 691 C CA . PHE A 1 91 ? -8.983 4.044 -11.292 1.00 94.81 91 PHE A CA 1
ATOM 692 C C . PHE A 1 91 ? -10.467 3.707 -11.414 1.00 94.81 91 PHE A C 1
ATOM 694 O O . PHE A 1 91 ? -11.268 4.229 -10.643 1.00 94.81 91 PHE A O 1
ATOM 701 N N . ALA A 1 92 ? -10.843 2.807 -12.328 1.00 96.88 92 ALA A N 1
ATOM 702 C CA . ALA A 1 92 ? -12.225 2.358 -12.454 1.00 96.88 92 ALA A CA 1
ATOM 703 C C . ALA A 1 92 ? -12.731 1.740 -11.144 1.00 96.88 92 ALA A C 1
ATOM 705 O O . ALA A 1 92 ? -13.805 2.110 -10.680 1.00 96.88 92 ALA A O 1
ATOM 706 N N . VAL A 1 93 ? -11.947 0.858 -10.515 1.00 95.62 93 VAL A N 1
ATOM 707 C CA . VAL A 1 93 ? -12.289 0.261 -9.219 1.00 95.62 93 VAL A CA 1
ATOM 708 C C . VAL A 1 93 ? -12.339 1.323 -8.127 1.00 95.62 93 VAL A C 1
ATOM 710 O O . VAL A 1 93 ? -13.312 1.346 -7.388 1.00 95.62 93 VAL A O 1
ATOM 713 N N . LEU A 1 94 ? -11.358 2.228 -8.039 1.00 95.00 94 LEU A N 1
ATOM 714 C CA . LEU A 1 94 ? -11.319 3.267 -7.004 1.00 95.00 94 LEU A CA 1
ATOM 715 C C . LEU A 1 94 ? -12.544 4.194 -7.062 1.00 95.00 94 LEU A C 1
ATOM 717 O O . LEU A 1 94 ? -13.154 4.474 -6.034 1.00 95.00 94 LEU A O 1
ATOM 721 N N . TYR A 1 95 ? -12.928 4.642 -8.260 1.00 96.69 95 TYR A N 1
ATOM 722 C CA . TYR A 1 95 ? -14.096 5.506 -8.440 1.00 96.69 95 TYR A CA 1
ATOM 723 C C . TYR A 1 95 ? -15.422 4.749 -8.314 1.00 96.69 95 TYR A C 1
ATOM 725 O O . TYR A 1 95 ? -16.402 5.313 -7.830 1.00 96.69 95 TYR A O 1
ATOM 733 N N . ALA A 1 96 ? -15.469 3.479 -8.724 1.00 96.94 96 ALA A N 1
ATOM 734 C CA . ALA A 1 96 ? -16.659 2.647 -8.577 1.00 96.94 96 ALA A CA 1
ATOM 735 C C . ALA A 1 96 ? -16.840 2.112 -7.147 1.00 96.94 96 ALA A C 1
ATOM 737 O O . ALA A 1 96 ? -17.957 1.748 -6.785 1.00 96.94 96 ALA A O 1
ATOM 738 N N . TYR A 1 97 ? -15.777 2.073 -6.337 1.00 95.88 97 TYR A N 1
ATOM 739 C CA . TYR A 1 97 ? -15.748 1.444 -5.017 1.00 95.88 97 TYR A CA 1
ATOM 740 C C . TYR A 1 97 ? -16.930 1.817 -4.107 1.00 95.88 97 TYR A C 1
ATOM 742 O O . TYR A 1 97 ? -17.610 0.888 -3.676 1.00 95.88 97 TYR A O 1
ATOM 750 N N . PRO A 1 98 ? -17.269 3.102 -3.859 1.00 94.31 98 PRO A N 1
ATOM 751 C CA . PRO A 1 98 ? -18.392 3.435 -2.976 1.00 94.31 98 PRO A CA 1
ATOM 752 C C . PRO A 1 98 ? -19.740 2.906 -3.490 1.00 94.31 98 PRO A C 1
ATOM 754 O O . PRO A 1 98 ? -20.590 2.502 -2.701 1.00 94.31 98 PRO A O 1
ATOM 757 N N . PHE A 1 99 ? -19.938 2.854 -4.811 1.00 95.31 99 PHE A N 1
ATOM 758 C CA . PHE A 1 99 ? -21.164 2.327 -5.417 1.00 95.31 99 PHE A CA 1
ATOM 759 C C . PHE A 1 99 ? -21.219 0.800 -5.361 1.00 95.31 99 PHE A C 1
ATOM 761 O O . PHE A 1 99 ? -22.283 0.226 -5.134 1.00 95.31 99 PHE A O 1
ATOM 768 N N . LEU A 1 100 ? -20.075 0.144 -5.573 1.00 94.56 100 LEU A N 1
ATOM 769 C CA . LEU A 1 100 ? -19.951 -1.305 -5.459 1.00 94.56 100 LEU A CA 1
ATOM 770 C C . LEU A 1 100 ? -20.167 -1.749 -4.014 1.00 94.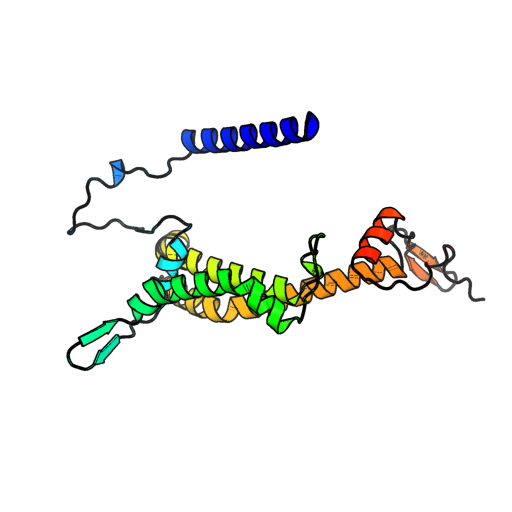56 100 LEU A C 1
ATOM 772 O O . LEU A 1 100 ? -20.972 -2.645 -3.785 1.00 94.56 100 LEU A O 1
ATOM 776 N N . GLU A 1 101 ? -19.507 -1.099 -3.051 1.00 94.44 101 GLU A N 1
ATOM 777 C CA . GLU A 1 101 ? -19.680 -1.375 -1.624 1.00 94.44 101 GLU A CA 1
ATOM 778 C C . GLU A 1 101 ? -21.151 -1.240 -1.242 1.00 94.44 101 GLU A C 1
ATOM 780 O O . GLU A 1 101 ? -21.743 -2.239 -0.847 1.00 94.44 101 GLU A O 1
ATOM 785 N N . ARG A 1 102 ? -21.772 -0.083 -1.507 1.00 93.69 102 ARG A N 1
ATOM 786 C CA . ARG A 1 102 ? -23.205 0.155 -1.272 1.00 93.69 102 ARG A CA 1
ATOM 787 C C . ARG A 1 102 ? -24.098 -0.928 -1.883 1.00 93.69 102 ARG A C 1
ATOM 789 O O . ARG A 1 102 ? -25.024 -1.414 -1.242 1.00 93.69 102 ARG A O 1
ATOM 796 N N . ARG A 1 103 ? -23.815 -1.358 -3.117 1.00 93.62 103 ARG A N 1
ATOM 797 C CA . ARG A 1 103 ? -24.606 -2.386 -3.814 1.00 93.62 103 ARG A CA 1
ATOM 798 C C . ARG A 1 103 ? -24.482 -3.781 -3.195 1.00 93.62 103 ARG A C 1
ATOM 800 O O . ARG A 1 103 ? -25.436 -4.559 -3.308 1.00 93.62 103 ARG A O 1
ATOM 807 N N . PHE A 1 104 ? -23.322 -4.116 -2.631 1.00 93.62 104 PHE A N 1
ATOM 808 C CA . PHE A 1 104 ? -23.050 -5.420 -2.021 1.00 93.62 104 PHE A CA 1
ATOM 809 C C . PHE A 1 104 ? -23.414 -5.472 -0.536 1.00 93.62 104 PHE A C 1
ATOM 811 O O . PHE A 1 104 ? -23.860 -6.521 -0.079 1.00 93.62 104 PHE A O 1
ATOM 818 N N . THR A 1 105 ? -23.242 -4.375 0.204 1.00 92.62 105 THR A N 1
ATOM 819 C CA . THR A 1 105 ? -23.632 -4.276 1.617 1.00 92.62 105 THR A CA 1
ATOM 820 C C . THR A 1 105 ? -25.120 -3.987 1.786 1.00 92.62 105 THR A C 1
ATOM 822 O O . THR A 1 105 ? -25.688 -4.377 2.799 1.00 92.62 105 THR A O 1
ATOM 825 N N . GLY A 1 106 ? -25.759 -3.345 0.800 1.00 91.62 106 GLY A N 1
ATOM 826 C CA . GLY A 1 106 ? -27.134 -2.852 0.928 1.00 91.62 106 GLY A CA 1
ATOM 827 C C . GLY A 1 106 ? -27.249 -1.641 1.858 1.00 91.62 106 GLY A C 1
ATOM 828 O O . GLY A 1 106 ? -28.332 -1.361 2.356 1.00 91.62 106 GLY A O 1
ATOM 829 N N . ASP A 1 107 ? -26.131 -0.961 2.119 1.00 90.94 107 ASP A N 1
ATOM 830 C CA . ASP A 1 107 ? -26.058 0.178 3.030 1.00 90.94 107 ASP A CA 1
ATOM 831 C C . ASP A 1 107 ? -26.476 1.474 2.314 1.00 90.94 107 ASP A C 1
ATOM 833 O O . ASP A 1 107 ? -25.680 2.117 1.624 1.00 90.94 107 ASP A O 1
ATOM 837 N N . ASP A 1 108 ? -27.763 1.803 2.429 1.00 90.94 108 ASP A N 1
ATOM 838 C CA . ASP A 1 108 ? -28.401 2.980 1.827 1.00 90.94 108 ASP A CA 1
ATOM 839 C C . ASP A 1 108 ? -28.606 4.138 2.827 1.00 90.94 108 ASP A C 1
ATOM 841 O O . ASP A 1 108 ? -29.262 5.127 2.488 1.00 90.94 108 ASP A O 1
ATOM 845 N N . GLU A 1 109 ? -28.061 4.025 4.042 1.00 90.25 109 GLU A N 1
ATOM 846 C CA . GLU A 1 109 ? -28.253 4.993 5.125 1.00 90.25 109 GLU A CA 1
ATOM 847 C C . GLU A 1 109 ? -27.313 6.210 5.026 1.00 90.25 109 GLU A C 1
ATOM 849 O O . GLU A 1 109 ? -26.298 6.215 4.322 1.00 90.25 109 GLU A O 1
ATOM 854 N N . GLU A 1 110 ? -27.669 7.286 5.734 1.00 92.44 110 GLU A N 1
ATOM 855 C CA . GLU A 1 110 ? -26.845 8.492 5.830 1.00 92.44 110 GLU A CA 1
ATOM 856 C C . GLU A 1 110 ? -25.826 8.361 6.970 1.00 92.44 110 GLU A C 1
ATOM 858 O O . GLU A 1 110 ? -26.177 8.368 8.149 1.00 92.44 110 GLU A O 1
ATOM 863 N N . HIS A 1 111 ? -24.540 8.294 6.615 1.00 91.19 111 HIS A N 1
ATOM 864 C CA . HIS A 1 111 ? -23.442 8.165 7.576 1.00 91.19 111 HIS A CA 1
ATOM 865 C C . HIS A 1 111 ? -22.760 9.510 7.846 1.00 91.19 111 HIS A C 1
ATOM 867 O O . HIS A 1 111 ? -22.190 10.131 6.945 1.00 91.19 111 HIS A O 1
ATOM 873 N N . HIS A 1 112 ? -22.775 9.950 9.107 1.00 93.62 112 HIS A N 1
ATOM 874 C CA . HIS A 1 112 ? -22.073 11.160 9.575 1.00 93.62 112 HIS A CA 1
ATOM 875 C C . HIS A 1 112 ? -20.935 10.873 10.560 1.00 93.62 112 HIS A C 1
ATOM 877 O O . HIS A 1 112 ? -20.179 11.780 10.914 1.00 93.62 112 HIS A O 1
ATOM 883 N N . LEU A 1 113 ? -20.806 9.619 10.993 1.00 91.31 113 LEU A N 1
ATOM 884 C CA . LEU A 1 113 ? -19.723 9.145 11.841 1.00 91.31 113 LEU A CA 1
ATOM 885 C C . LEU A 1 113 ? -18.785 8.269 11.015 1.00 91.31 113 LEU A C 1
ATOM 887 O O . LEU A 1 113 ? -19.217 7.523 10.139 1.00 91.31 113 LEU A O 1
ATOM 891 N N . CYS A 1 114 ? -17.484 8.379 11.278 1.00 91.88 114 CYS A N 1
ATOM 892 C CA . CYS A 1 114 ? -16.508 7.516 10.632 1.00 91.88 114 CYS A CA 1
ATOM 893 C C . CYS A 1 114 ? -16.592 6.111 11.224 1.00 91.88 114 CYS A C 1
ATOM 895 O O . CYS A 1 114 ? -16.428 5.934 12.430 1.00 91.88 114 CYS A O 1
ATOM 897 N N . ASP A 1 115 ? -16.732 5.116 10.357 1.00 91.62 115 ASP A N 1
ATOM 898 C CA . ASP A 1 115 ? -16.531 3.727 10.743 1.00 91.62 115 ASP A CA 1
ATOM 899 C C . ASP A 1 115 ? -15.103 3.503 11.248 1.00 91.62 115 ASP A C 1
ATOM 901 O O . ASP A 1 115 ? -14.114 3.908 10.618 1.00 91.62 115 ASP A O 1
ATOM 905 N N . ARG A 1 116 ? -14.975 2.748 12.335 1.00 93.44 116 ARG A N 1
ATOM 906 C CA . ARG A 1 116 ? -13.680 2.222 12.750 1.00 93.44 116 ARG A CA 1
ATOM 907 C C . ARG A 1 116 ? -13.264 1.105 11.780 1.00 93.44 116 ARG A C 1
ATOM 909 O O . ARG A 1 116 ? -14.069 0.222 11.487 1.00 93.44 116 ARG A O 1
ATOM 916 N N . PRO A 1 117 ? -12.000 1.044 11.321 1.00 94.94 117 PRO A N 1
ATOM 917 C CA . PRO A 1 117 ? -11.576 0.012 10.368 1.00 94.94 117 PRO A CA 1
ATOM 918 C C . PRO A 1 117 ? -11.814 -1.432 10.842 1.00 94.94 117 PRO A C 1
ATOM 920 O O . PRO A 1 117 ? -12.157 -2.295 10.036 1.00 94.94 117 PRO A O 1
ATOM 923 N N . ARG A 1 118 ? -11.678 -1.708 12.144 1.00 94.94 118 ARG A N 1
ATOM 924 C CA . ARG A 1 118 ? -11.921 -3.055 12.689 1.00 94.94 118 ARG A CA 1
ATOM 925 C C . ARG A 1 118 ? -13.389 -3.493 12.610 1.00 94.94 118 ARG A C 1
ATOM 927 O O . ARG A 1 118 ? -13.634 -4.685 12.505 1.00 94.94 118 ARG A O 1
ATOM 934 N N . ASP A 1 119 ? -14.326 -2.542 12.563 1.00 93.88 119 ASP A N 1
ATOM 935 C CA . ASP A 1 119 ? -15.771 -2.813 12.531 1.00 93.88 119 ASP A CA 1
ATOM 936 C C . ASP A 1 119 ? -16.291 -3.112 11.116 1.00 93.88 119 ASP A C 1
ATOM 938 O O . ASP A 1 119 ? -17.399 -3.610 10.930 1.00 93.88 119 ASP A O 1
ATOM 942 N N . LYS A 1 120 ? -15.465 -2.872 10.088 1.00 94.75 120 LYS A N 1
ATOM 943 C CA . LYS A 1 120 ? -15.757 -3.210 8.687 1.00 94.75 120 LYS A CA 1
ATOM 944 C C . LYS A 1 120 ? -14.678 -4.163 8.146 1.00 94.75 120 LYS A C 1
ATOM 946 O O . LYS A 1 120 ? -13.903 -3.789 7.259 1.00 94.75 120 LYS A O 1
ATOM 951 N N . PRO A 1 121 ? -14.610 -5.412 8.651 1.00 95.81 121 PRO A N 1
ATOM 952 C CA . PRO A 1 121 ? -13.488 -6.329 8.432 1.00 95.81 121 PRO A CA 1
ATOM 953 C C . PRO A 1 121 ? -13.249 -6.672 6.954 1.00 95.81 121 PRO A C 1
ATOM 955 O O . PRO A 1 121 ? -12.104 -6.806 6.526 1.00 95.81 121 PRO A O 1
ATOM 958 N N . VAL A 1 122 ? -14.311 -6.770 6.144 1.00 96.06 122 VAL A N 1
ATOM 959 C CA . VAL A 1 122 ? -14.192 -7.037 4.699 1.00 96.06 122 VAL A CA 1
ATOM 960 C C . VAL A 1 122 ? -13.594 -5.838 3.963 1.00 96.06 122 VAL A C 1
ATOM 962 O O . VAL A 1 122 ? -12.652 -6.016 3.192 1.00 96.06 122 VAL A O 1
ATOM 965 N N . ARG A 1 123 ? -14.081 -4.617 4.229 1.00 96.38 123 ARG A N 1
ATOM 966 C CA . ARG A 1 123 ? -13.531 -3.387 3.638 1.00 96.38 123 ARG A CA 1
ATOM 967 C C . ARG A 1 123 ? -12.064 -3.206 4.012 1.00 96.38 123 ARG A C 1
ATOM 969 O O . ARG A 1 123 ? -11.233 -2.950 3.143 1.00 96.38 123 ARG A O 1
ATOM 976 N N . THR A 1 124 ? -11.734 -3.392 5.286 1.00 97.88 124 THR A N 1
ATOM 977 C CA . THR A 1 124 ? -10.353 -3.300 5.770 1.00 97.88 124 THR A CA 1
ATOM 978 C C . THR A 1 124 ? -9.468 -4.369 5.141 1.00 97.88 124 THR A C 1
ATOM 980 O O . THR A 1 124 ? -8.378 -4.052 4.669 1.00 97.88 124 THR A O 1
ATOM 983 N N . GLY A 1 125 ? -9.952 -5.608 5.031 1.00 97.69 125 GLY A N 1
ATOM 984 C CA . GLY A 1 125 ? -9.242 -6.676 4.333 1.00 97.69 125 GLY A CA 1
ATOM 985 C C . GLY A 1 125 ? -8.963 -6.349 2.865 1.00 97.69 125 GLY A C 1
ATOM 986 O O . GLY A 1 125 ? -7.845 -6.562 2.397 1.00 97.69 125 GLY A O 1
ATOM 987 N N . LEU A 1 126 ? -9.946 -5.807 2.136 1.00 97.38 126 LEU A N 1
ATOM 988 C CA . LEU A 1 126 ? -9.777 -5.401 0.734 1.00 97.38 126 LEU A CA 1
ATOM 989 C C . LEU A 1 126 ? -8.766 -4.257 0.596 1.00 97.38 126 LEU A C 1
ATOM 991 O O . LEU A 1 126 ? -7.908 -4.305 -0.286 1.00 97.38 126 LEU A O 1
ATOM 995 N N . GLY A 1 127 ? -8.822 -3.267 1.490 1.00 97.06 127 GLY A N 1
ATOM 996 C CA . GLY A 1 127 ? -7.850 -2.175 1.538 1.00 97.06 127 GLY A CA 1
ATOM 997 C C . GLY A 1 127 ? -6.427 -2.680 1.786 1.00 97.06 127 GLY A C 1
ATOM 998 O O . GLY A 1 127 ? -5.506 -2.320 1.056 1.00 97.06 127 GLY A O 1
ATOM 999 N N . VAL A 1 128 ? -6.247 -3.580 2.756 1.00 98.38 128 VAL A N 1
ATOM 1000 C CA . VAL A 1 128 ? -4.943 -4.190 3.061 1.00 98.38 128 VAL A CA 1
ATOM 1001 C C . VAL A 1 128 ? -4.433 -5.029 1.886 1.00 98.38 128 VAL A C 1
ATOM 1003 O O . VAL A 1 128 ? -3.267 -4.906 1.510 1.00 98.38 128 VAL A O 1
ATOM 1006 N N . ALA A 1 129 ? -5.296 -5.817 1.241 1.00 98.31 129 ALA A N 1
ATOM 1007 C CA . ALA A 1 129 ? -4.937 -6.567 0.040 1.00 98.31 129 ALA A CA 1
ATOM 1008 C C . ALA A 1 129 ? -4.475 -5.647 -1.103 1.00 98.31 129 ALA A C 1
ATOM 1010 O O . ALA A 1 129 ? -3.458 -5.927 -1.739 1.00 98.31 129 ALA A O 1
ATOM 1011 N N . ALA A 1 130 ? -5.172 -4.530 -1.333 1.00 96.69 130 ALA A N 1
ATOM 1012 C CA . ALA A 1 130 ? -4.801 -3.541 -2.343 1.00 96.69 130 ALA A CA 1
ATOM 1013 C C . ALA A 1 130 ? -3.452 -2.870 -2.032 1.00 96.69 130 ALA A C 1
ATOM 1015 O O . ALA A 1 130 ? -2.617 -2.723 -2.926 1.00 96.69 130 ALA A O 1
ATOM 1016 N N . VAL A 1 131 ? -3.196 -2.528 -0.764 1.00 97.12 131 VAL A N 1
ATOM 1017 C CA . VAL A 1 131 ? -1.904 -1.982 -0.316 1.00 97.12 131 VAL A CA 1
ATOM 1018 C C . VAL A 1 131 ? -0.779 -3.001 -0.513 1.00 97.12 131 VAL A C 1
ATOM 1020 O O . VAL A 1 131 ? 0.280 -2.641 -1.022 1.00 97.12 131 VAL A O 1
ATOM 1023 N N . CYS A 1 132 ? -0.998 -4.277 -0.182 1.00 98.12 132 CYS A N 1
ATOM 1024 C CA . CYS A 1 132 ? -0.020 -5.338 -0.435 1.00 98.12 132 CYS A CA 1
ATOM 1025 C C . CYS A 1 132 ? 0.242 -5.533 -1.932 1.00 98.12 132 CYS A C 1
ATOM 1027 O O . CYS A 1 132 ? 1.398 -5.657 -2.333 1.00 98.12 132 CYS A O 1
ATOM 1029 N N . PHE A 1 133 ? -0.802 -5.521 -2.763 1.00 96.94 133 PHE A N 1
ATOM 1030 C CA . PHE A 1 133 ? -0.669 -5.601 -4.218 1.00 96.94 133 PHE A CA 1
ATOM 1031 C C . PHE A 1 133 ? 0.175 -4.439 -4.764 1.00 96.94 133 PHE A C 1
ATOM 1033 O O . PHE A 1 133 ? 1.155 -4.668 -5.474 1.00 96.94 133 PHE A O 1
ATOM 1040 N N . TYR A 1 134 ? -0.143 -3.202 -4.368 1.00 96.00 134 TYR A N 1
ATOM 1041 C CA . TYR A 1 134 ? 0.634 -2.014 -4.728 1.00 96.00 134 TYR A CA 1
ATOM 1042 C C . TYR A 1 134 ? 2.085 -2.108 -4.240 1.00 96.00 134 TYR A C 1
ATOM 1044 O O . TYR A 1 134 ? 3.009 -1.832 -5.001 1.00 96.00 134 TYR A O 1
ATOM 1052 N N . GLY A 1 135 ? 2.301 -2.543 -2.996 1.00 96.94 135 GLY A N 1
ATOM 1053 C CA . GLY A 1 135 ? 3.630 -2.689 -2.405 1.00 96.94 135 GLY A CA 1
ATOM 1054 C C . GLY A 1 135 ? 4.503 -3.711 -3.134 1.00 96.94 135 GLY A C 1
ATOM 1055 O O . GLY A 1 135 ? 5.682 -3.446 -3.365 1.00 96.94 135 GLY A O 1
ATOM 1056 N N . VAL A 1 136 ? 3.933 -4.846 -3.561 1.00 97.88 136 VAL A N 1
ATOM 1057 C CA . VAL A 1 136 ? 4.650 -5.842 -4.377 1.00 97.88 136 VAL A CA 1
ATOM 1058 C C . VAL A 1 136 ? 5.039 -5.257 -5.729 1.00 97.88 136 VAL A C 1
ATOM 1060 O O . VAL A 1 136 ? 6.185 -5.418 -6.145 1.00 97.88 136 VAL A O 1
ATOM 1063 N N . LEU A 1 137 ? 4.123 -4.556 -6.405 1.00 96.94 137 LEU A N 1
ATOM 1064 C CA . LEU A 1 137 ? 4.429 -3.903 -7.677 1.00 96.94 137 LEU A CA 1
ATOM 1065 C C . LEU A 1 137 ? 5.508 -2.828 -7.515 1.00 96.94 137 LEU A C 1
ATOM 1067 O O . LEU A 1 137 ? 6.462 -2.801 -8.284 1.00 96.94 137 LEU A O 1
ATOM 1071 N N . LEU A 1 138 ? 5.415 -1.983 -6.491 1.00 96.56 138 LEU A N 1
ATOM 1072 C CA . LEU A 1 138 ? 6.423 -0.964 -6.215 1.00 96.56 138 LEU A CA 1
ATOM 1073 C C . LEU A 1 138 ? 7.805 -1.587 -5.958 1.00 96.56 138 LEU A C 1
ATOM 1075 O O . LEU A 1 138 ? 8.796 -1.155 -6.545 1.00 96.56 138 LEU A O 1
ATOM 1079 N N . ALA A 1 139 ? 7.873 -2.643 -5.141 1.00 96.19 139 ALA A N 1
ATOM 1080 C CA . ALA A 1 139 ? 9.117 -3.367 -4.882 1.00 96.19 139 ALA A CA 1
ATOM 1081 C C . ALA A 1 139 ? 9.673 -4.042 -6.148 1.00 96.19 139 ALA A C 1
ATOM 1083 O O . ALA A 1 139 ? 10.883 -4.029 -6.378 1.00 96.19 139 ALA A O 1
ATOM 1084 N N . ALA A 1 140 ? 8.801 -4.584 -7.002 1.00 96.06 140 ALA A N 1
ATOM 1085 C CA . ALA A 1 140 ? 9.187 -5.155 -8.288 1.00 96.06 140 ALA A CA 1
ATOM 1086 C C . ALA A 1 140 ? 9.721 -4.101 -9.270 1.00 96.06 140 ALA A C 1
ATOM 1088 O O . ALA A 1 140 ? 10.641 -4.404 -10.032 1.00 96.06 140 ALA A O 1
ATOM 1089 N N . GLY A 1 141 ? 9.214 -2.864 -9.217 1.00 94.62 141 GLY A N 1
ATOM 1090 C CA . GLY A 1 141 ? 9.760 -1.731 -9.971 1.00 94.62 141 GLY A CA 1
ATOM 1091 C C . GLY A 1 141 ? 11.219 -1.437 -9.607 1.00 94.62 141 GLY A C 1
ATOM 1092 O O . GLY A 1 141 ? 11.991 -1.018 -10.461 1.00 94.62 141 GLY A O 1
ATOM 1093 N N . GLY A 1 142 ? 11.611 -1.761 -8.370 1.00 93.75 142 GLY A N 1
ATOM 1094 C CA . GLY A 1 142 ? 12.969 -1.660 -7.834 1.00 93.75 142 GLY A CA 1
ATOM 1095 C C . GLY A 1 142 ? 13.857 -2.904 -7.990 1.00 93.75 142 GLY A C 1
ATOM 1096 O O . GLY A 1 142 ? 14.912 -2.968 -7.352 1.00 93.75 142 GLY A O 1
ATOM 1097 N N . ASN A 1 143 ? 13.443 -3.932 -8.747 1.00 94.00 143 ASN A N 1
ATOM 1098 C CA . ASN A 1 143 ? 14.043 -5.273 -8.642 1.00 94.00 143 ASN A CA 1
ATOM 1099 C C . ASN A 1 143 ? 15.544 -5.355 -9.000 1.00 94.00 143 ASN A C 1
ATOM 1101 O O . ASN A 1 143 ? 16.256 -6.171 -8.423 1.00 94.00 143 ASN A O 1
ATOM 1105 N N . ASP A 1 144 ? 16.055 -4.519 -9.899 1.00 92.62 144 ASP A N 1
ATOM 1106 C CA . ASP A 1 144 ? 17.466 -4.468 -10.293 1.00 92.62 144 ASP A CA 1
ATOM 1107 C C . ASP A 1 144 ? 18.339 -3.875 -9.181 1.00 92.62 144 ASP A C 1
ATOM 1109 O O . ASP A 1 144 ? 19.393 -4.430 -8.860 1.00 92.62 144 ASP A O 1
ATOM 1113 N N . ILE A 1 145 ? 17.861 -2.819 -8.515 1.00 93.25 145 ILE A N 1
ATOM 1114 C CA . ILE A 1 145 ? 18.518 -2.244 -7.333 1.00 93.25 145 ILE A CA 1
ATOM 1115 C C . ILE A 1 145 ? 18.503 -3.251 -6.180 1.00 93.25 145 ILE A C 1
ATOM 1117 O O . ILE A 1 145 ? 19.532 -3.457 -5.530 1.00 93.25 145 ILE A O 1
ATOM 1121 N N . LEU A 1 146 ? 17.373 -3.923 -5.945 1.00 94.12 146 LEU A N 1
ATOM 1122 C CA . LEU A 1 146 ? 17.260 -4.970 -4.926 1.00 94.12 146 LEU A CA 1
ATOM 1123 C C . LEU A 1 146 ? 18.210 -6.141 -5.217 1.00 94.12 146 LEU A C 1
ATOM 1125 O O . LEU A 1 146 ? 18.959 -6.555 -4.333 1.00 94.12 146 LEU A O 1
ATOM 1129 N N . ALA A 1 147 ? 18.243 -6.634 -6.456 1.00 94.81 147 ALA A N 1
ATOM 1130 C CA . ALA A 1 147 ? 19.143 -7.705 -6.880 1.00 94.81 147 ALA A CA 1
ATOM 1131 C C . ALA A 1 147 ? 20.616 -7.321 -6.672 1.00 94.81 147 ALA A C 1
ATOM 1133 O O . ALA A 1 147 ? 21.394 -8.092 -6.103 1.00 94.81 147 ALA A O 1
ATOM 1134 N N . HIS A 1 148 ? 20.994 -6.100 -7.061 1.00 94.00 148 HIS A N 1
ATOM 1135 C CA . HIS A 1 148 ? 22.353 -5.596 -6.888 1.00 94.00 148 HIS A CA 1
ATOM 1136 C C . HIS A 1 148 ? 22.740 -5.405 -5.412 1.00 94.00 148 HIS A C 1
ATOM 1138 O O . HIS A 1 148 ? 23.879 -5.701 -5.035 1.00 94.00 148 HIS A O 1
ATOM 1144 N N . THR A 1 149 ? 21.817 -4.919 -4.582 1.00 95.38 149 THR A N 1
ATOM 1145 C CA . THR A 1 149 ? 22.065 -4.603 -3.166 1.00 95.38 149 THR A CA 1
ATOM 1146 C C . THR A 1 149 ? 22.137 -5.867 -2.318 1.00 95.38 149 THR A C 1
ATOM 1148 O O . THR A 1 149 ? 23.104 -6.063 -1.586 1.00 95.38 149 THR A O 1
ATOM 1151 N N . PHE A 1 150 ? 21.163 -6.765 -2.472 1.00 95.81 150 PHE A N 1
ATOM 1152 C CA . PHE A 1 150 ? 21.070 -8.005 -1.697 1.00 95.81 150 PHE A CA 1
ATOM 1153 C C . PHE A 1 150 ? 21.858 -9.171 -2.304 1.00 95.81 150 PHE A C 1
ATOM 1155 O O . PHE A 1 150 ? 21.886 -10.254 -1.725 1.00 95.81 150 PHE A O 1
ATOM 1162 N N . LYS A 1 151 ? 22.512 -8.964 -3.456 1.00 96.00 151 LYS A N 1
ATOM 1163 C CA . LYS A 1 151 ? 23.288 -9.989 -4.179 1.00 96.00 151 LYS A CA 1
ATOM 1164 C C . LYS A 1 151 ? 22.459 -11.243 -4.490 1.00 96.00 151 LYS A C 1
ATOM 1166 O O . LYS A 1 151 ? 22.953 -12.366 -4.432 1.00 96.00 151 LYS A O 1
ATOM 1171 N N . VAL A 1 152 ? 21.195 -11.034 -4.855 1.00 95.56 152 VAL A N 1
ATOM 1172 C CA . VAL A 1 152 ? 20.250 -12.082 -5.268 1.00 95.56 152 VAL A CA 1
ATOM 1173 C C . VAL A 1 152 ? 20.065 -12.022 -6.782 1.00 95.56 152 VAL A C 1
ATOM 1175 O O . VAL A 1 152 ? 20.118 -10.955 -7.388 1.00 95.56 152 VAL A O 1
ATOM 1178 N N . SER A 1 153 ? 19.831 -13.173 -7.412 1.00 96.38 153 SER A N 1
ATOM 1179 C CA . SER A 1 153 ? 19.526 -13.238 -8.843 1.00 96.38 153 SER A CA 1
ATOM 1180 C C . SER A 1 153 ? 18.252 -12.458 -9.188 1.00 96.38 153 SER A C 1
ATOM 1182 O O . SER A 1 153 ? 17.204 -12.648 -8.566 1.00 96.38 153 SER A O 1
ATOM 1184 N N . LEU A 1 154 ? 18.322 -11.641 -10.243 1.00 94.19 154 LEU A N 1
ATOM 1185 C CA . LEU A 1 154 ? 17.179 -10.889 -10.770 1.00 94.19 154 LEU A CA 1
ATOM 1186 C C . LEU A 1 154 ? 16.036 -11.819 -11.201 1.00 94.19 154 LEU A C 1
ATOM 1188 O O . LEU A 1 154 ? 14.866 -11.530 -10.946 1.00 94.19 154 LEU A O 1
ATOM 1192 N N . ASN A 1 155 ? 16.364 -12.972 -11.794 1.00 95.50 155 ASN A N 1
ATOM 1193 C CA . ASN A 1 155 ? 15.370 -13.968 -12.198 1.00 95.50 155 ASN A CA 1
ATOM 1194 C C . ASN A 1 155 ? 14.644 -14.556 -10.985 1.00 95.50 155 ASN A C 1
ATOM 1196 O O . ASN A 1 155 ? 13.421 -14.685 -11.003 1.00 95.50 155 ASN A O 1
ATOM 1200 N N . THR A 1 156 ? 15.385 -14.871 -9.916 1.00 96.06 156 THR A N 1
ATOM 1201 C CA . THR A 1 156 ? 14.799 -15.357 -8.659 1.00 96.06 156 THR A CA 1
ATOM 1202 C C . THR A 1 156 ? 13.848 -14.319 -8.084 1.00 96.06 156 THR A C 1
ATOM 1204 O O . THR A 1 156 ? 12.709 -14.642 -7.760 1.00 96.06 156 THR A O 1
ATOM 1207 N N . LEU A 1 157 ? 14.283 -13.061 -8.021 1.00 96.31 157 LEU A N 1
ATOM 1208 C CA . LEU A 1 157 ? 13.479 -11.977 -7.475 1.00 96.31 157 LEU A CA 1
ATOM 1209 C C . LEU A 1 157 ? 12.204 -11.726 -8.299 1.00 96.31 157 LEU A C 1
ATOM 1211 O O . LEU A 1 157 ? 11.127 -11.546 -7.738 1.00 96.31 157 LEU A O 1
ATOM 1215 N N . THR A 1 158 ? 12.299 -11.807 -9.627 1.00 96.12 158 THR A N 1
ATOM 1216 C CA . THR A 1 158 ? 11.144 -11.694 -10.532 1.00 96.12 158 THR A CA 1
ATOM 1217 C C . THR A 1 158 ? 10.114 -12.794 -10.269 1.00 96.12 158 THR A C 1
ATOM 1219 O O . THR A 1 158 ? 8.920 -12.514 -10.185 1.00 96.12 158 THR A O 1
ATOM 1222 N N . TRP A 1 159 ? 10.551 -14.044 -10.088 1.00 96.75 159 TRP A N 1
ATOM 1223 C CA . TRP A 1 159 ? 9.644 -15.146 -9.751 1.00 96.75 159 TRP A CA 1
ATOM 1224 C C . TRP A 1 159 ? 9.017 -14.997 -8.367 1.00 96.75 159 TRP A C 1
ATOM 1226 O O . TRP A 1 159 ? 7.811 -15.201 -8.231 1.00 96.75 159 TRP A O 1
ATOM 1236 N N . VAL A 1 160 ? 9.800 -14.590 -7.365 1.00 97.69 160 VAL A N 1
ATOM 1237 C CA . VAL A 1 160 ? 9.287 -14.299 -6.018 1.00 97.69 160 VAL A CA 1
ATOM 1238 C C . VAL A 1 160 ? 8.185 -13.247 -6.090 1.00 97.69 160 VAL A C 1
ATOM 1240 O O . VAL A 1 160 ? 7.106 -13.467 -5.546 1.00 97.69 160 VAL A O 1
ATOM 1243 N N . PHE A 1 161 ? 8.402 -12.149 -6.815 1.00 98.00 161 PHE A N 1
ATOM 1244 C CA . PHE A 1 161 ? 7.393 -11.104 -6.956 1.00 98.00 161 PHE A CA 1
ATOM 1245 C C . PHE A 1 161 ? 6.174 -11.535 -7.771 1.00 98.00 161 PHE A C 1
ATOM 1247 O O . PHE A 1 161 ? 5.065 -11.165 -7.405 1.00 98.00 161 PHE A O 1
ATOM 1254 N N . ARG A 1 162 ? 6.324 -12.361 -8.816 1.00 97.25 162 ARG A N 1
ATOM 1255 C CA . ARG A 1 162 ? 5.174 -12.939 -9.539 1.00 97.25 162 ARG A CA 1
ATOM 1256 C C . ARG A 1 162 ? 4.288 -13.780 -8.624 1.00 97.25 162 ARG A C 1
ATOM 1258 O O . ARG A 1 162 ? 3.069 -13.654 -8.675 1.00 97.25 162 ARG A O 1
ATOM 1265 N N . ILE A 1 163 ? 4.899 -14.616 -7.785 1.00 97.88 163 ILE A N 1
ATOM 1266 C CA . ILE A 1 163 ? 4.172 -15.440 -6.813 1.00 97.88 163 ILE A CA 1
ATOM 1267 C C . ILE A 1 163 ? 3.535 -14.542 -5.748 1.00 97.88 163 ILE A C 1
ATOM 1269 O O . ILE A 1 163 ? 2.344 -14.669 -5.473 1.00 97.88 163 ILE A O 1
ATOM 1273 N N . ALA A 1 164 ? 4.296 -13.596 -5.192 1.00 98.19 164 ALA A N 1
ATOM 1274 C CA . ALA A 1 164 ? 3.809 -12.671 -4.175 1.00 98.19 164 ALA A CA 1
ATOM 1275 C C . ALA A 1 164 ? 2.640 -11.817 -4.682 1.00 98.19 164 ALA A C 1
ATOM 1277 O O . ALA A 1 164 ? 1.683 -11.624 -3.946 1.00 98.19 164 ALA A O 1
ATOM 1278 N N . LEU A 1 165 ? 2.663 -11.366 -5.938 1.00 97.38 165 LEU A N 1
ATOM 1279 C CA . LEU A 1 165 ? 1.598 -10.549 -6.524 1.00 97.38 165 LEU A CA 1
ATOM 1280 C C . LEU A 1 165 ? 0.237 -11.261 -6.501 1.00 97.38 165 LEU A C 1
ATOM 1282 O O . LEU A 1 165 ? -0.793 -10.610 -6.356 1.00 97.38 165 LEU A O 1
ATOM 1286 N N . VAL A 1 166 ? 0.237 -12.592 -6.625 1.00 97.31 166 VAL A N 1
ATOM 1287 C CA . VAL A 1 166 ? -0.981 -13.415 -6.642 1.00 97.31 166 VAL A CA 1
ATOM 1288 C C . VAL A 1 166 ? -1.341 -13.927 -5.247 1.00 97.31 166 VAL A C 1
ATOM 1290 O O . VAL A 1 166 ? -2.513 -13.946 -4.889 1.00 97.31 166 VAL A O 1
ATOM 1293 N N . VAL A 1 167 ? -0.353 -14.347 -4.453 1.00 98.44 167 VAL A N 1
ATOM 1294 C CA . VAL A 1 167 ? -0.577 -15.023 -3.163 1.00 98.44 167 VAL A CA 1
ATOM 1295 C C . VAL A 1 167 ? -0.704 -14.038 -2.001 1.00 98.44 167 VAL A C 1
ATOM 1297 O O . VAL A 1 167 ? -1.511 -14.257 -1.096 1.00 98.44 167 VAL A O 1
ATOM 1300 N N . LEU A 1 168 ? 0.073 -12.952 -2.006 1.00 98.31 168 LEU A N 1
ATOM 1301 C CA . LEU A 1 168 ? 0.129 -12.027 -0.877 1.00 98.31 168 LEU A CA 1
ATOM 1302 C C . LEU A 1 168 ? -1.184 -11.257 -0.674 1.00 98.31 168 LEU A C 1
ATOM 1304 O O . LEU A 1 168 ? -1.604 -11.184 0.475 1.00 98.31 168 LEU A O 1
ATOM 1308 N N . PRO A 1 169 ? -1.875 -10.721 -1.703 1.00 98.25 169 PRO A N 1
ATOM 1309 C CA . PRO A 1 169 ? -3.115 -9.977 -1.473 1.00 98.25 169 PRO A CA 1
ATOM 1310 C C . PRO A 1 169 ? -4.242 -10.823 -0.849 1.00 98.25 169 PRO A C 1
ATOM 1312 O O . PRO A 1 169 ? -4.808 -10.373 0.147 1.00 98.25 169 PRO A O 1
ATOM 1315 N N . PRO A 1 170 ? -4.553 -12.051 -1.325 1.00 98.44 170 PRO A N 1
ATOM 1316 C CA . PRO A 1 170 ? -5.531 -12.914 -0.658 1.00 98.44 170 PRO A CA 1
ATOM 1317 C C . PRO A 1 170 ? -5.123 -13.294 0.768 1.00 98.44 170 PRO A C 1
ATOM 1319 O O . PRO A 1 170 ? -5.960 -13.291 1.667 1.00 98.44 170 PRO A O 1
ATOM 1322 N N . LEU A 1 171 ? -3.837 -13.581 1.001 1.00 98.56 171 LEU A N 1
ATOM 1323 C CA . LEU A 1 171 ? -3.340 -13.875 2.345 1.00 98.56 171 LEU A CA 1
ATOM 1324 C C . LEU A 1 171 ? -3.500 -12.661 3.272 1.00 98.56 171 LEU A C 1
ATOM 1326 O O . LEU A 1 171 ? -3.994 -12.796 4.387 1.00 98.56 171 LEU A O 1
ATOM 1330 N N . ALA A 1 172 ? -3.135 -11.473 2.793 1.00 98.56 172 ALA A N 1
ATOM 1331 C CA . ALA A 1 172 ? -3.247 -10.223 3.529 1.00 98.56 172 ALA A CA 1
ATOM 1332 C C . ALA A 1 172 ? -4.709 -9.877 3.845 1.00 98.56 172 ALA A C 1
ATOM 1334 O O . ALA A 1 172 ? -4.998 -9.446 4.958 1.00 98.56 172 ALA A O 1
ATOM 1335 N N . PHE A 1 173 ? -5.638 -10.146 2.919 1.00 98.62 173 PHE A N 1
ATOM 1336 C CA . PHE A 1 173 ? -7.078 -10.047 3.167 1.00 98.62 173 PHE A CA 1
ATOM 1337 C C . PHE A 1 173 ? -7.516 -10.951 4.326 1.00 98.62 173 PHE A C 1
ATOM 1339 O O . PHE A 1 173 ? -8.173 -10.482 5.255 1.00 98.62 173 PHE A O 1
ATOM 1346 N N . LEU A 1 174 ? -7.148 -12.238 4.287 1.00 98.62 174 LEU A N 1
ATOM 1347 C CA . LEU A 1 174 ? -7.541 -13.211 5.311 1.00 98.62 174 LEU A CA 1
ATOM 1348 C C . LEU A 1 174 ? -6.974 -12.843 6.684 1.00 98.62 174 LEU A C 1
ATOM 1350 O O . LEU A 1 174 ? -7.702 -12.876 7.674 1.00 98.62 174 LEU A O 1
ATOM 1354 N N . VAL A 1 175 ? -5.700 -12.445 6.732 1.00 98.50 175 VAL A N 1
ATOM 1355 C CA . VAL A 1 175 ? -5.036 -12.008 7.965 1.00 98.50 175 VAL A CA 1
ATOM 1356 C C . VAL A 1 175 ? -5.687 -10.740 8.506 1.00 98.50 175 VAL A C 1
ATOM 1358 O O . VAL A 1 175 ? -6.071 -10.713 9.669 1.00 98.50 175 VAL A O 1
ATOM 1361 N N . ALA A 1 176 ? -5.871 -9.707 7.681 1.00 98.44 176 ALA A N 1
ATOM 1362 C CA . ALA A 1 176 ? -6.483 -8.453 8.116 1.00 98.44 176 ALA A CA 1
ATOM 1363 C C . ALA A 1 176 ? -7.914 -8.659 8.619 1.00 98.44 176 ALA A C 1
ATOM 1365 O O . ALA A 1 176 ? -8.285 -8.108 9.652 1.00 98.44 176 ALA A O 1
ATOM 1366 N N . ARG A 1 177 ? -8.698 -9.499 7.935 1.00 98.19 177 ARG A N 1
ATOM 1367 C CA . ARG A 1 177 ? -10.042 -9.874 8.375 1.00 98.19 177 ARG A CA 1
ATOM 1368 C C . ARG A 1 177 ? -10.015 -10.601 9.722 1.00 98.19 177 ARG A C 1
ATOM 1370 O O . ARG A 1 177 ? -10.806 -10.263 10.595 1.00 98.19 177 ARG A O 1
ATOM 1377 N N . GLY A 1 178 ? -9.116 -11.572 9.894 1.00 97.88 178 GLY A N 1
ATOM 1378 C CA . GLY A 1 178 ? -8.961 -12.304 11.154 1.00 97.88 178 GLY A CA 1
ATOM 1379 C C . GLY A 1 178 ? -8.542 -11.396 12.310 1.00 97.88 178 GLY A C 1
ATOM 1380 O O . GLY A 1 178 ? -9.117 -11.475 13.388 1.00 97.88 178 GLY A O 1
ATOM 1381 N N . VAL A 1 179 ? -7.610 -10.471 12.063 1.00 98.31 179 VAL A N 1
ATOM 1382 C CA . VAL A 1 179 ? -7.201 -9.456 13.043 1.00 98.31 179 VAL A CA 1
ATOM 1383 C C . VAL A 1 179 ? -8.365 -8.536 13.402 1.00 98.31 179 VAL A C 1
ATOM 1385 O O . VAL A 1 179 ? -8.526 -8.206 14.569 1.00 98.31 179 VAL A O 1
ATOM 1388 N N . CYS A 1 180 ? -9.192 -8.130 12.434 1.00 98.00 180 CYS A N 1
ATOM 1389 C CA . CYS A 1 180 ? -10.372 -7.322 12.732 1.00 98.00 180 CYS A CA 1
ATOM 1390 C C . CYS A 1 180 ? -11.335 -8.068 13.660 1.00 98.00 180 CYS A C 1
ATOM 1392 O O . CYS A 1 180 ? -11.695 -7.505 14.682 1.00 98.00 180 CYS A O 1
ATOM 1394 N N . HIS A 1 181 ? -11.669 -9.329 13.367 1.00 97.25 181 HIS A N 1
ATOM 1395 C CA . HIS A 1 181 ? -12.529 -10.132 14.243 1.00 97.25 181 HIS A CA 1
ATOM 1396 C C . HIS A 1 181 ? -11.932 -10.306 15.644 1.00 97.25 181 HIS A C 1
ATOM 1398 O O . HIS A 1 181 ? -12.603 -9.994 16.613 1.00 97.25 181 HIS A O 1
ATOM 1404 N N . ALA A 1 182 ? -10.645 -10.646 15.763 1.00 97.06 182 ALA A N 1
ATOM 1405 C CA . ALA A 1 182 ? -9.990 -10.751 17.071 1.00 97.06 182 ALA A CA 1
ATOM 1406 C C . ALA A 1 182 ? -10.014 -9.427 17.862 1.00 97.06 182 ALA A C 1
ATOM 1408 O O . ALA A 1 182 ? -10.121 -9.425 19.084 1.00 97.06 182 ALA A O 1
ATOM 1409 N N . LEU A 1 183 ? -9.919 -8.284 17.174 1.00 96.06 183 LEU A N 1
ATOM 1410 C CA . LEU A 1 183 ? -10.039 -6.969 17.805 1.00 96.06 183 LEU A CA 1
ATOM 1411 C C . LEU A 1 183 ? -11.478 -6.626 18.211 1.00 96.06 183 LEU A C 1
ATOM 1413 O O . LEU A 1 183 ? -11.642 -5.842 19.140 1.00 96.06 183 LEU A O 1
ATOM 1417 N N . GLN A 1 184 ? -12.483 -7.153 17.510 1.00 93.94 184 GLN A N 1
ATOM 1418 C CA . GLN A 1 184 ? -13.894 -7.021 17.884 1.00 93.94 184 GLN A CA 1
ATOM 1419 C C . GLN A 1 184 ? -14.211 -7.904 19.093 1.00 93.94 184 GLN A C 1
ATOM 1421 O O . GLN A 1 184 ? -14.826 -7.425 20.038 1.00 93.94 184 GLN A O 1
ATOM 1426 N N . ASP A 1 185 ? -13.725 -9.147 19.093 1.00 92.81 185 ASP A N 1
ATOM 1427 C CA . ASP A 1 185 ? -13.886 -10.089 20.203 1.00 92.81 185 ASP A CA 1
ATOM 1428 C C . ASP A 1 185 ? -13.264 -9.519 21.485 1.00 92.81 185 ASP A C 1
ATOM 1430 O O . ASP A 1 185 ? -13.915 -9.487 22.522 1.00 92.81 185 ASP A O 1
ATOM 1434 N N . ALA A 1 186 ? -12.058 -8.946 21.392 1.00 91.81 186 ALA A N 1
ATOM 1435 C CA . ALA A 1 186 ? -11.414 -8.273 22.519 1.00 91.81 186 ALA A CA 1
ATOM 1436 C C . ALA A 1 186 ? -12.171 -7.016 22.995 1.00 91.81 186 ALA A C 1
ATOM 1438 O O . ALA A 1 186 ? -12.145 -6.688 24.178 1.00 91.81 186 ALA A O 1
ATOM 1439 N N . ASP A 1 187 ? -12.824 -6.276 22.090 1.00 91.75 187 ASP A N 1
ATOM 1440 C CA . ASP A 1 187 ? -13.657 -5.128 22.474 1.00 91.75 187 ASP A CA 1
ATOM 1441 C C . ASP A 1 187 ? -14.969 -5.610 23.152 1.00 91.75 187 ASP A C 1
ATOM 1443 O O . ASP A 1 187 ? -15.445 -4.948 24.075 1.00 91.75 187 ASP A O 1
ATOM 1447 N N . HIS A 1 188 ? -15.512 -6.774 22.767 1.00 88.75 188 HIS A N 1
ATOM 1448 C CA . HIS A 1 188 ? -16.675 -7.407 23.405 1.00 88.75 188 HIS A CA 1
ATOM 1449 C C . HIS A 1 188 ? -16.344 -7.988 24.788 1.00 88.75 188 HIS A C 1
ATOM 1451 O O . HIS A 1 188 ? -17.067 -7.727 25.741 1.00 88.75 188 HIS A O 1
ATOM 1457 N N . GLU A 1 189 ? -15.232 -8.713 24.923 1.00 88.12 189 GLU A N 1
ATOM 1458 C CA . GLU A 1 189 ? -14.740 -9.251 26.201 1.00 88.12 189 GLU A CA 1
ATOM 1459 C C . GLU A 1 189 ? -14.560 -8.135 27.236 1.00 88.12 189 GLU A C 1
ATOM 1461 O O . GLU A 1 189 ? -15.036 -8.238 28.360 1.00 88.12 189 GLU A O 1
ATOM 1466 N N . ARG A 1 190 ? -14.001 -6.989 26.831 1.00 87.62 190 ARG A N 1
ATOM 1467 C CA . ARG A 1 190 ? -13.876 -5.819 27.715 1.00 87.62 190 ARG A CA 1
ATOM 1468 C C . ARG A 1 190 ? -15.217 -5.233 28.143 1.00 87.62 190 ARG A C 1
ATOM 1470 O O . ARG A 1 190 ? -15.312 -4.677 29.234 1.00 87.62 190 ARG A O 1
ATOM 1477 N N . LEU A 1 191 ? -16.243 -5.312 27.294 1.00 87.19 191 LEU A N 1
ATOM 1478 C CA . LEU A 1 191 ? -17.594 -4.858 27.636 1.00 87.19 191 LEU A CA 1
ATOM 1479 C C . LEU A 1 191 ? -18.277 -5.779 28.645 1.00 87.19 191 LEU A C 1
ATOM 1481 O O . LEU A 1 191 ? -19.003 -5.275 29.503 1.00 87.19 191 LEU A O 1
ATOM 1485 N N . THR A 1 192 ? -18.062 -7.091 28.533 1.00 84.88 192 THR A N 1
ATOM 1486 C CA . THR A 1 192 ? -18.707 -8.099 29.381 1.00 84.88 192 THR A CA 1
ATOM 1487 C C . THR A 1 192 ? -17.948 -8.361 30.676 1.00 84.88 192 THR A C 1
ATOM 1489 O O . THR A 1 192 ? -18.563 -8.477 31.731 1.00 84.88 192 THR A O 1
ATOM 1492 N N . GLU A 1 193 ? -16.622 -8.437 30.616 1.00 84.69 193 GLU A N 1
ATOM 1493 C CA . GLU A 1 193 ? -15.764 -8.841 31.736 1.00 84.69 193 GLU A CA 1
ATOM 1494 C C . GLU A 1 193 ? -15.108 -7.641 32.429 1.00 84.69 193 GLU A C 1
ATOM 1496 O O . GLU A 1 193 ? -14.837 -7.699 33.625 1.00 84.69 193 GLU A O 1
ATOM 1501 N N . GLY A 1 194 ? -14.942 -6.517 31.725 1.00 84.62 194 GLY A N 1
ATOM 1502 C CA . GLY A 1 194 ? -14.226 -5.333 32.204 1.00 84.62 194 GLY A CA 1
ATOM 1503 C C . GLY A 1 194 ? -12.783 -5.268 31.694 1.00 84.62 194 GLY A C 1
ATOM 1504 O O . GLY A 1 194 ? -12.347 -6.079 30.882 1.00 84.62 194 GLY A O 1
ATOM 1505 N N . GLU A 1 195 ? -12.025 -4.268 32.136 1.00 85.12 195 GLU A N 1
ATOM 1506 C CA . GLU A 1 195 ? -10.597 -4.154 31.848 1.00 85.12 195 GLU A CA 1
ATOM 1507 C C . GLU A 1 195 ? -9.763 -4.926 32.878 1.00 85.12 195 GLU A C 1
ATOM 1509 O O . GLU A 1 195 ? -9.990 -4.848 34.089 1.00 85.12 195 GLU A O 1
ATOM 1514 N N . GLU A 1 196 ? -8.768 -5.657 32.380 1.00 84.31 196 GLU A N 1
ATOM 1515 C CA . GLU A 1 196 ? -7.764 -6.351 33.184 1.00 84.31 196 GLU A CA 1
ATOM 1516 C C . GLU A 1 196 ? -6.977 -5.345 34.043 1.00 84.31 196 GLU A C 1
ATOM 1518 O O . GLU A 1 196 ? -6.352 -4.415 33.524 1.00 84.31 196 GLU A O 1
ATOM 1523 N N . THR A 1 197 ? -6.958 -5.539 35.366 1.00 84.69 197 THR A N 1
ATOM 1524 C CA . THR A 1 197 ? -6.148 -4.698 36.271 1.00 84.69 197 THR A CA 1
ATOM 1525 C C . THR A 1 197 ? -4.715 -5.215 36.442 1.00 84.69 197 THR A C 1
ATOM 1527 O O . THR A 1 197 ? -3.861 -4.509 36.984 1.00 84.69 197 THR A O 1
ATOM 1530 N N . GLY A 1 198 ? -4.431 -6.451 36.010 1.00 85.69 198 GLY A N 1
ATOM 1531 C CA . GLY A 1 198 ? -3.176 -7.154 36.285 1.00 85.69 198 GLY A CA 1
ATOM 1532 C C . GLY A 1 198 ? -3.039 -7.650 37.733 1.00 85.69 198 GLY A C 1
ATOM 1533 O O . GLY A 1 198 ? -1.988 -8.183 38.102 1.00 85.69 198 GLY A O 1
ATOM 1534 N N . GLU A 1 199 ? -4.070 -7.489 38.575 1.00 85.00 199 GLU A N 1
ATOM 1535 C CA . GLU A 1 199 ? -4.111 -8.037 39.933 1.00 85.00 199 GLU A CA 1
ATOM 1536 C C . GLU A 1 199 ? -4.667 -9.468 39.927 1.00 85.00 199 GLU A C 1
ATOM 1538 O O . GLU A 1 199 ? -5.854 -9.702 39.688 1.00 85.00 199 GLU A O 1
ATOM 1543 N N . VAL A 1 200 ? -3.819 -10.445 40.261 1.00 85.12 200 VAL A N 1
ATOM 1544 C CA . VAL A 1 200 ? -4.221 -11.855 40.377 1.00 85.12 200 VAL A CA 1
ATOM 1545 C C . VAL A 1 200 ? -4.434 -12.222 41.843 1.00 85.12 200 VAL A C 1
ATOM 1547 O O . VAL A 1 200 ? -3.513 -12.128 42.659 1.00 85.12 200 VAL A O 1
ATOM 1550 N N . ARG A 1 201 ? -5.634 -12.704 42.185 1.00 86.00 201 ARG A N 1
ATOM 1551 C CA . ARG A 1 201 ? -5.962 -13.220 43.524 1.00 86.00 201 ARG A CA 1
ATOM 1552 C C . ARG A 1 201 ? -6.113 -14.738 43.517 1.00 86.00 201 ARG A C 1
ATOM 1554 O O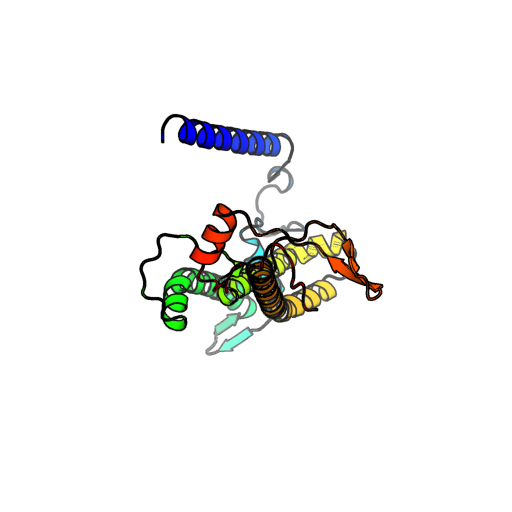 . ARG A 1 201 ? -6.691 -15.314 42.598 1.00 86.00 201 ARG A O 1
ATOM 1561 N N . GLN A 1 202 ? -5.634 -15.394 44.572 1.00 88.75 202 GLN A N 1
ATOM 1562 C CA . GLN A 1 202 ? -5.872 -16.821 44.782 1.00 88.75 202 GLN A CA 1
ATOM 1563 C C . GLN A 1 202 ? -7.190 -17.028 45.542 1.00 88.75 202 GLN A C 1
ATOM 1565 O O . GLN A 1 202 ? -7.425 -16.430 46.591 1.00 88.75 202 GLN A O 1
ATOM 1570 N N . THR A 1 203 ? -8.061 -17.871 44.999 1.00 87.38 203 THR A N 1
ATOM 1571 C CA . THR A 1 203 ? -9.325 -18.297 45.611 1.00 87.38 203 THR A CA 1
ATOM 1572 C C . THR A 1 203 ? -9.084 -19.303 46.733 1.00 87.38 203 THR A C 1
ATOM 1574 O O . THR A 1 203 ? -8.045 -19.961 46.794 1.00 87.38 203 THR A O 1
ATOM 1577 N N . ILE A 1 204 ? -10.077 -19.471 47.610 1.00 87.19 204 ILE A N 1
ATOM 1578 C CA . ILE A 1 204 ? -10.015 -20.415 48.740 1.00 87.19 204 ILE A CA 1
ATOM 1579 C C . ILE A 1 204 ? -9.849 -21.868 48.250 1.00 87.19 204 ILE A C 1
ATOM 1581 O O . ILE A 1 204 ? -9.177 -22.664 48.899 1.00 87.19 204 ILE A O 1
ATOM 1585 N N . ALA A 1 205 ? -10.385 -22.196 47.071 1.00 89.38 205 ALA A N 1
ATOM 1586 C CA . ALA A 1 205 ? -10.211 -23.495 46.416 1.00 89.38 205 ALA A CA 1
ATOM 1587 C C . ALA A 1 205 ? -8.825 -23.683 45.755 1.00 89.38 205 ALA A C 1
ATOM 1589 O O . ALA A 1 205 ? -8.540 -24.748 45.213 1.00 89.38 205 ALA A O 1
ATOM 1590 N N . GLY A 1 206 ? -7.959 -22.663 45.788 1.00 87.81 206 GLY A N 1
ATOM 1591 C CA . GLY A 1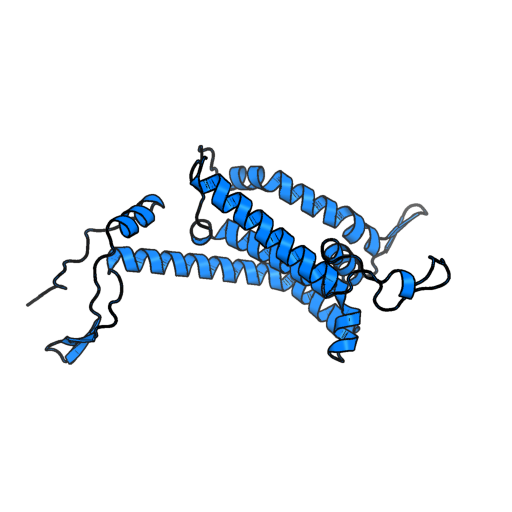 206 ? -6.600 -22.695 45.247 1.00 87.81 206 GLY A CA 1
ATOM 1592 C C . GLY A 1 206 ? -6.458 -22.240 43.790 1.00 87.81 206 GLY A C 1
ATOM 1593 O O . GLY A 1 206 ? -5.327 -22.160 43.313 1.00 87.81 206 GLY A O 1
ATOM 1594 N N . GLY A 1 207 ? -7.555 -21.912 43.097 1.00 87.88 207 GLY A N 1
ATOM 1595 C CA . GLY A 1 207 ? -7.538 -21.350 41.738 1.00 87.88 207 GLY A CA 1
ATOM 1596 C C . GLY A 1 207 ? -7.126 -19.876 41.712 1.00 87.88 207 GLY A C 1
ATOM 1597 O O . GLY A 1 207 ? -7.304 -19.178 42.707 1.00 87.88 207 GLY A O 1
ATOM 1598 N N . TYR A 1 208 ? -6.604 -19.393 40.587 1.00 87.56 208 TYR A N 1
ATOM 1599 C CA . TYR A 1 208 ? -6.227 -17.989 40.393 1.00 87.56 208 TYR A CA 1
ATOM 1600 C C . TYR A 1 208 ? -7.295 -17.272 39.566 1.00 87.56 208 TYR A C 1
ATOM 1602 O O . TYR A 1 208 ? -7.733 -17.808 38.554 1.00 87.56 208 TYR A O 1
ATOM 1610 N N . VAL A 1 209 ? -7.712 -16.086 40.007 1.00 83.88 209 VAL A N 1
ATOM 1611 C CA . VAL A 1 209 ? -8.692 -15.243 39.309 1.00 83.88 209 VAL A CA 1
ATOM 1612 C C . VAL A 1 209 ? -8.098 -13.853 39.148 1.00 83.88 209 VAL A C 1
ATOM 1614 O O . VAL A 1 209 ? -7.533 -13.305 40.100 1.00 83.88 209 VAL A O 1
ATOM 1617 N N . GLU A 1 210 ? -8.218 -13.297 37.951 1.00 83.75 210 GLU A N 1
ATOM 1618 C CA . GLU A 1 210 ? -7.820 -11.926 37.659 1.00 83.75 210 GLU A CA 1
ATOM 1619 C C . GLU A 1 210 ? -8.947 -10.957 38.007 1.00 83.75 210 GLU A C 1
ATOM 1621 O O . GLU A 1 210 ? -10.130 -11.214 37.763 1.00 83.75 210 GLU A O 1
ATOM 1626 N N . ARG A 1 211 ? -8.581 -9.850 38.647 1.00 82.88 211 ARG A N 1
ATOM 1627 C CA . ARG A 1 211 ? -9.526 -8.794 38.970 1.00 82.88 211 ARG A CA 1
ATOM 1628 C C . ARG A 1 211 ? -9.753 -7.927 37.738 1.00 82.88 211 ARG A C 1
ATOM 1630 O O . ARG A 1 211 ? -8.811 -7.328 37.221 1.00 82.88 211 ARG A O 1
ATOM 1637 N N . HIS A 1 212 ? -11.011 -7.821 37.341 1.00 83.88 212 HIS A N 1
ATOM 1638 C CA . HIS A 1 212 ? -11.441 -6.926 36.282 1.00 83.88 212 HIS A CA 1
ATOM 1639 C C . HIS A 1 212 ? -12.137 -5.710 36.889 1.00 83.88 212 HIS A C 1
ATOM 1641 O O . HIS A 1 212 ? -12.878 -5.832 37.869 1.00 83.88 212 HIS A O 1
ATOM 1647 N N . GLU A 1 213 ? -11.869 -4.536 36.329 1.00 84.25 213 GLU A N 1
ATOM 1648 C CA . GLU A 1 213 ? -12.589 -3.308 36.652 1.00 84.25 213 GLU A CA 1
ATOM 1649 C C . GLU A 1 213 ? -13.535 -2.949 35.505 1.00 84.25 213 GLU A C 1
ATOM 1651 O O . GLU A 1 213 ? -13.176 -3.111 34.340 1.00 84.25 213 GLU A O 1
ATOM 1656 N N . PRO A 1 214 ? -14.758 -2.473 35.789 1.00 83.50 214 PRO A N 1
ATOM 1657 C CA . PRO A 1 214 ? -15.670 -2.079 34.729 1.00 83.50 214 PRO A CA 1
ATOM 1658 C C . PRO A 1 214 ? -15.056 -0.948 33.897 1.00 83.50 214 PRO A C 1
ATOM 1660 O O . PRO A 1 214 ? -14.423 -0.039 34.435 1.00 83.50 214 PRO A O 1
ATOM 1663 N N . LEU A 1 215 ? -15.285 -0.995 32.583 1.00 84.19 215 LEU A N 1
ATOM 1664 C CA . LEU A 1 215 ? -14.889 0.075 31.670 1.00 84.19 215 LEU A CA 1
ATOM 1665 C C . LEU A 1 215 ? -15.421 1.432 32.144 1.00 84.19 215 LEU A C 1
ATOM 1667 O O . LEU A 1 215 ? -16.580 1.548 32.553 1.00 84.19 215 LEU A O 1
ATOM 1671 N N . ASP A 1 216 ? -14.593 2.465 31.984 1.00 86.75 216 ASP A N 1
ATOM 1672 C CA . ASP A 1 216 ? -15.007 3.857 32.151 1.00 86.75 216 ASP A CA 1
ATOM 1673 C C . ASP A 1 216 ? -16.255 4.175 31.304 1.00 86.75 216 ASP A C 1
ATOM 1675 O O . ASP A 1 216 ? -16.412 3.673 30.183 1.00 86.75 216 ASP A O 1
ATOM 1679 N N . GLU A 1 217 ? -17.153 5.007 31.835 1.00 86.25 217 GLU A N 1
ATOM 1680 C CA . GLU A 1 217 ? -18.492 5.224 31.269 1.00 86.25 217 GLU A CA 1
ATOM 1681 C C . GLU A 1 217 ? -18.425 5.793 29.844 1.00 86.25 217 GLU A C 1
ATOM 1683 O O . GLU A 1 217 ? -19.125 5.314 28.945 1.00 86.25 217 GLU A O 1
ATOM 1688 N N . ASP A 1 218 ? -17.503 6.729 29.599 1.00 87.50 218 ASP A N 1
ATOM 1689 C CA . ASP A 1 218 ? -17.261 7.299 28.272 1.00 87.50 218 ASP A CA 1
ATOM 1690 C C . ASP A 1 218 ? -16.788 6.224 27.287 1.00 87.50 218 ASP A C 1
ATOM 1692 O O . ASP A 1 218 ? -17.215 6.174 26.127 1.00 87.50 218 ASP A O 1
ATOM 1696 N N . ARG A 1 219 ? -15.906 5.326 27.741 1.00 85.38 219 ARG A N 1
ATOM 1697 C CA . ARG A 1 219 ? -15.348 4.268 26.896 1.00 85.38 219 ARG A CA 1
ATOM 1698 C C . ARG A 1 219 ? -16.397 3.226 26.541 1.00 85.38 219 ARG A C 1
ATOM 1700 O O . ARG A 1 219 ? -16.487 2.830 25.375 1.00 85.38 219 ARG A O 1
ATOM 1707 N N . ARG A 1 220 ? -17.214 2.843 27.520 1.00 85.00 220 ARG A N 1
ATOM 1708 C CA . ARG A 1 220 ? -18.367 1.966 27.327 1.00 85.00 220 ARG A CA 1
ATOM 1709 C C . ARG A 1 220 ? -19.363 2.588 26.351 1.00 85.00 220 ARG A C 1
ATOM 1711 O O . ARG A 1 220 ? -19.762 1.922 25.400 1.00 85.00 220 ARG A O 1
ATOM 1718 N N . HIS A 1 221 ? -19.699 3.870 26.513 1.00 85.94 221 HIS A N 1
ATOM 1719 C CA . HIS A 1 221 ? -20.607 4.582 25.609 1.00 85.94 221 HIS A CA 1
ATOM 1720 C C . HIS A 1 221 ? -20.097 4.589 24.159 1.00 85.94 221 HIS A C 1
ATOM 1722 O O . HIS A 1 221 ? -20.864 4.350 23.227 1.00 85.94 221 HIS A O 1
ATOM 1728 N N . VAL A 1 222 ? -18.796 4.813 23.948 1.00 86.81 222 VAL A N 1
ATOM 1729 C CA . VAL A 1 222 ? -18.193 4.765 22.607 1.00 86.81 222 VAL A CA 1
ATOM 1730 C C . VAL A 1 222 ? -18.345 3.382 21.975 1.00 86.81 222 VAL A C 1
ATOM 1732 O O . VAL A 1 222 ? -18.730 3.300 20.812 1.00 86.81 222 VAL A O 1
ATOM 1735 N N . LEU A 1 223 ? -18.077 2.299 22.704 1.00 84.56 223 LEU A N 1
ATOM 1736 C CA . LEU A 1 223 ? -18.231 0.948 22.157 1.00 84.56 223 LEU A CA 1
ATOM 1737 C C . LEU A 1 223 ? -19.700 0.618 21.852 1.00 84.56 223 LEU A C 1
ATOM 1739 O O . LEU A 1 223 ? -19.998 0.160 20.753 1.00 84.56 223 LEU A O 1
ATOM 1743 N N . LEU A 1 224 ? -20.631 0.958 22.747 1.00 85.25 224 LEU A N 1
ATOM 1744 C CA . LEU A 1 224 ? -22.070 0.792 22.501 1.00 85.25 224 LEU A CA 1
ATOM 1745 C C . LEU A 1 224 ? -22.540 1.574 21.262 1.00 85.25 224 LEU A C 1
ATOM 1747 O O . LEU A 1 224 ? -23.380 1.089 20.507 1.00 85.25 224 LEU A O 1
ATOM 1751 N N . SER A 1 225 ? -21.960 2.751 20.993 1.00 83.81 225 SER A N 1
ATOM 1752 C CA . SER A 1 225 ? -22.298 3.546 19.803 1.00 83.81 225 SER A CA 1
ATOM 1753 C C . SER A 1 225 ? -21.931 2.875 18.471 1.00 83.81 225 SER A C 1
ATOM 1755 O O . SER A 1 225 ? -22.515 3.210 17.444 1.00 83.81 225 SER A O 1
ATOM 1757 N N . TYR A 1 226 ? -21.013 1.900 18.483 1.00 81.81 226 TYR A N 1
ATOM 1758 C CA . TYR A 1 226 ? -20.668 1.081 17.315 1.00 81.81 226 TYR A CA 1
ATOM 1759 C C . TYR A 1 226 ? -21.556 -0.169 17.163 1.00 81.81 226 TYR A C 1
ATOM 1761 O O . TYR A 1 226 ? -21.316 -0.977 16.268 1.00 81.81 226 TYR A O 1
ATOM 1769 N N . GLY A 1 227 ? -22.588 -0.325 18.001 1.00 77.25 227 GLY A N 1
ATOM 1770 C CA . GLY A 1 227 ? -23.556 -1.422 17.915 1.00 77.25 227 GLY A CA 1
ATOM 1771 C C . GLY A 1 227 ? -23.126 -2.710 18.617 1.00 77.25 227 GLY A C 1
ATOM 1772 O O . GLY A 1 227 ? -23.695 -3.761 18.339 1.00 77.25 227 GLY A O 1
ATOM 1773 N N . TYR A 1 228 ? -22.134 -2.645 19.510 1.00 78.50 228 TYR A N 1
ATOM 1774 C CA . TYR A 1 228 ? -21.816 -3.764 20.395 1.00 78.50 228 TYR A CA 1
ATOM 1775 C C . TYR A 1 228 ? -22.942 -3.928 21.423 1.00 78.50 228 TYR A C 1
ATOM 1777 O O . TYR A 1 228 ? -23.326 -2.962 22.085 1.00 78.50 228 TYR A O 1
ATOM 1785 N N . GLU A 1 229 ? -23.474 -5.141 21.554 1.00 72.62 229 GLU A N 1
ATOM 1786 C CA . GLU A 1 229 ? -24.428 -5.481 22.608 1.00 72.62 229 GLU A CA 1
ATOM 1787 C C . GLU A 1 229 ? -23.663 -5.744 23.910 1.00 72.62 229 GLU A C 1
ATOM 1789 O O . GLU A 1 229 ? -22.597 -6.355 23.901 1.00 72.62 229 GLU A O 1
ATOM 1794 N N . ALA A 1 230 ? -24.191 -5.256 25.030 1.00 61.69 230 ALA A N 1
ATOM 1795 C CA . ALA A 1 230 ? -23.675 -5.572 26.354 1.00 61.69 230 ALA A CA 1
ATOM 1796 C C . ALA A 1 230 ? -24.818 -6.146 27.194 1.00 61.69 230 ALA A C 1
ATOM 1798 O O . ALA A 1 230 ? -25.870 -5.512 27.313 1.00 61.69 230 ALA A O 1
ATOM 1799 N N . GLU A 1 231 ? -24.603 -7.317 27.791 1.00 62.34 231 GLU A N 1
ATOM 1800 C CA . GLU A 1 231 ? -25.399 -7.761 28.939 1.00 62.34 231 GLU A CA 1
ATOM 1801 C C . GLU A 1 231 ? -25.088 -6.886 30.172 1.00 62.34 231 GLU A C 1
ATOM 1803 O O . GLU A 1 231 ? -24.227 -5.996 30.128 1.00 62.34 231 GLU A O 1
ATOM 1808 N N . GLU A 1 232 ? -25.872 -7.048 31.245 1.00 57.94 232 GLU A N 1
ATOM 1809 C CA . GLU A 1 232 ? -25.718 -6.273 32.484 1.00 57.94 232 GLU A CA 1
ATOM 1810 C C . GLU A 1 232 ? -24.247 -6.212 32.936 1.00 57.94 232 GLU A C 1
ATOM 1812 O O . GLU A 1 232 ? -23.519 -7.194 32.793 1.00 57.94 232 GLU A O 1
ATOM 1817 N N . PRO A 1 233 ? -23.783 -5.056 33.455 1.00 56.53 233 PRO A N 1
ATOM 1818 C CA . PRO A 1 233 ? -22.387 -4.901 33.847 1.00 56.53 233 PRO A CA 1
ATOM 1819 C C . PRO A 1 233 ? -21.984 -5.981 34.860 1.00 56.53 233 PRO A C 1
ATOM 1821 O O . PRO A 1 233 ? -22.786 -6.289 35.749 1.00 56.53 233 PRO A O 1
ATOM 1824 N N . PRO A 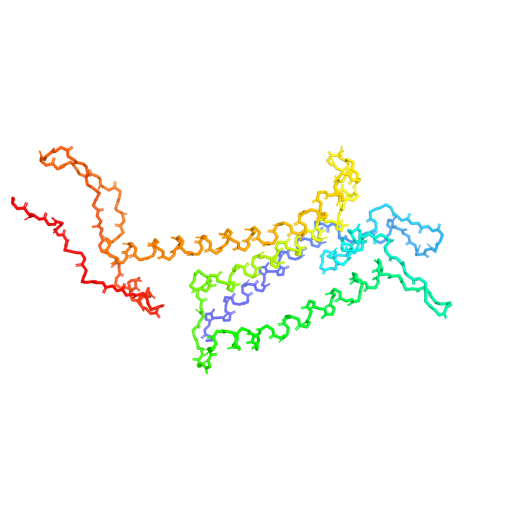1 234 ? -20.751 -6.511 34.779 1.00 55.69 234 PRO A N 1
ATOM 1825 C CA . PRO A 1 234 ? -20.278 -7.496 35.738 1.00 55.69 234 PRO A CA 1
ATOM 1826 C C . PRO A 1 234 ? -20.389 -6.918 37.153 1.00 55.69 234 PRO A C 1
ATOM 1828 O O . PRO A 1 234 ? -20.005 -5.771 37.409 1.00 55.69 234 PRO A O 1
ATOM 1831 N N . SER A 1 235 ? -20.960 -7.702 38.072 1.00 53.03 235 SER A N 1
ATOM 1832 C CA . SER A 1 235 ? -21.017 -7.344 39.489 1.00 53.03 235 SER A CA 1
ATOM 1833 C C . SER A 1 235 ? -19.596 -7.027 39.980 1.00 53.03 235 SER A C 1
ATOM 1835 O O . SER A 1 235 ? -18.691 -7.832 39.751 1.00 53.03 235 SER A O 1
ATOM 1837 N N . PRO A 1 236 ? -19.368 -5.903 40.691 1.00 53.81 236 PRO A N 1
ATOM 1838 C CA . PRO A 1 236 ? -18.053 -5.569 41.253 1.00 53.81 236 PRO A CA 1
ATOM 1839 C C . PRO A 1 236 ? -17.548 -6.625 42.252 1.00 53.81 236 PRO A C 1
ATOM 1841 O O . PRO A 1 236 ? -16.362 -6.669 42.581 1.00 53.81 236 PRO A O 1
ATOM 1844 N N . GLU A 1 237 ? -18.440 -7.500 42.711 1.00 49.97 237 GLU A N 1
ATOM 1845 C CA . GLU A 1 237 ? -18.126 -8.715 43.442 1.00 49.97 237 GLU A CA 1
ATOM 1846 C C . GLU A 1 237 ? -18.405 -9.896 42.511 1.00 49.97 237 GLU A C 1
ATOM 1848 O O . GLU A 1 237 ? -19.559 -10.296 42.342 1.00 49.97 237 GLU A O 1
ATOM 1853 N N . GLY A 1 238 ? -17.356 -10.423 41.868 1.00 47.19 238 GLY A N 1
ATOM 1854 C CA . GLY A 1 238 ? -17.443 -11.685 41.134 1.00 47.19 238 GLY A CA 1
ATOM 1855 C C . GLY A 1 238 ? -18.112 -12.733 42.019 1.00 47.19 238 GLY A C 1
ATOM 18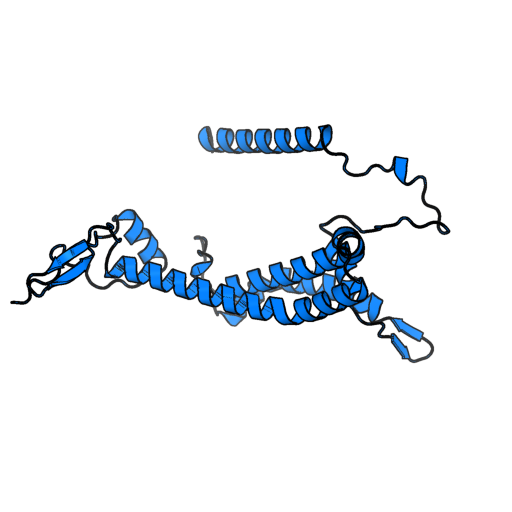56 O O . GLY A 1 238 ? -17.712 -12.875 43.177 1.00 47.19 238 GLY A O 1
ATOM 1857 N N . GLU A 1 239 ? -19.152 -13.372 41.485 1.00 43.31 239 GLU A N 1
ATOM 1858 C CA . GLU A 1 239 ? -20.094 -14.248 42.184 1.00 43.31 239 GLU A CA 1
ATOM 1859 C C . GLU A 1 239 ? -19.476 -14.963 43.390 1.00 43.31 239 GLU A C 1
ATOM 1861 O O . GLU A 1 239 ? -18.673 -15.893 43.285 1.00 43.31 239 GLU A O 1
ATOM 1866 N N . LEU A 1 240 ? -19.884 -14.504 44.572 1.00 44.69 240 LEU A N 1
ATOM 1867 C CA . LEU A 1 240 ? -19.866 -15.294 45.790 1.00 44.69 240 LEU A CA 1
ATOM 1868 C C . LEU A 1 240 ? -20.976 -16.349 45.664 1.00 44.69 240 LEU A C 1
ATOM 1870 O O . LEU A 1 240 ? -22.013 -16.229 46.315 1.00 44.69 240 LEU A O 1
ATOM 1874 N N . GLU A 1 241 ? -20.797 -17.357 44.808 1.00 35.41 241 GLU A N 1
ATOM 1875 C CA . GLU A 1 241 ? -21.599 -18.574 44.944 1.00 35.41 241 GLU A CA 1
ATOM 1876 C C . GLU A 1 241 ? -21.071 -19.393 46.146 1.00 35.41 241 GLU A C 1
ATOM 1878 O O . GLU A 1 241 ? -19.853 -19.574 46.271 1.00 35.41 241 GLU A O 1
ATOM 1883 N N . PRO A 1 242 ? -21.957 -19.809 47.076 1.00 40.16 242 PRO A N 1
ATOM 1884 C CA . PRO A 1 242 ? -21.602 -20.502 48.318 1.00 40.16 242 PRO A CA 1
ATOM 1885 C C . PRO A 1 242 ? -21.149 -21.959 48.142 1.00 40.16 242 PRO A C 1
ATOM 1887 O O . PRO A 1 242 ? -21.592 -22.632 47.185 1.00 40.16 242 PRO A O 1
#

Foldseek 3Di:
DPDPVVVVVVVVVVVVVVVVVVCVVPPDDDPAVVVDDDDPVDDDPLPFDPLVCQLLLLQLLQDPQDWDDDPNDIDRCSCCCSPPVVVVVVVVCVVCVVVVCCVVVVPPDDDPDDDDLLLVLQVVLQVQLVVQLSVLSSVSSRLSVVCVVVVHDSVVSSVVSNCSNPPVSVVSSVVSSVVSVVVLVVLLCCQAVNAFPVDWDADPVGDIDTQHDRDDPVSNVVSVVSVRDHDDHQDNDHDPDD

Secondary structure (DSSP, 8-state):
-TTHHHHHHHHHHHHHHHHHHHHHHHS----HHHH-S--TT---TT----TTTHHHHHHHHHS---EEEETTEEEEHHHHIIIIIHHHHHHHHHHHHHHHHHHHH---S---SPPPGGGSHHHHHHHHHHHHHHHHHHHHHTHHHHHHHHT--HHHHHHHHHHHHHHHHHHHHHHHHHHHHHHHHHHHHHHHH-EEEEEEEE-TTS-EEEEEEPPPHHHHHHHHHTT---PSPPPSS-----

Sequence (242 aa):
MFPQFVASSSGLFFIVLGVLTLLAGVAQINPIWAYGPYRADVVSTGSQPDWYVGFLEGSLRLVPPWETAVAGHTVMWNVLLPAVLLPLALFAVLYAYPFLERRFTGDDEEHHLCDRPRDKPVRTGLGVAAVCFYGVLLAAGGNDILAHTFKVSLNTLTWVFRIALVVLPPLAFLVARGVCHALQDADHERLTEGEETGEVRQTIAGGYVERHEPLDEDRRHVLLSYGYEAEEPPSPEGELEP

Radius of gyration: 27.15 Å; chains: 1; bounding box: 53×54×89 Å

pLDDT: mean 90.69, std 10.81, range [35.41, 98.62]